Protein AF-A0A194PYC8-F1 (afdb_monomer_lite)

Organism: Papilio xuthus (NCBI:txid66420)

Foldseek 3Di:
DDADPVRWAFAAPLRHTCQCAPDPAQDHVLRHHSVVRHDPDCPSVVVSVVVCCVVPNPVVPVVCVVPPPPDCVVVVVVVVPVVVVDPPPPVVVVVVVVVVVVVVVVPCPVVVVVVVVVCVVCVVVVVVVVVVVVVVVVVVVVVVVVVVVVVVVVCVVPLPPDDPVVNVVVVVVVVCLVVVHFDDDPPPDTAHPVRVVVVVVVVVVVVVVVVVVVVD

Radius of gyration: 31.01 Å; chains: 1; bounding box: 55×69×78 Å

InterPro domains:
  IPR001916 Glycoside hydrolase, family 22 [PF00062] (4-72)
  IPR001916 Glycoside hydrolase, family 22 [PS51348] (1-84)
  IPR001916 Glycoside hydrolase, family 22 [PTHR11407] (6-81)
  IPR001916 Glycoside hydrolase, family 22 [SM00263] (1-82)
  IPR019799 Glycoside hydrolase family 22 domain [PS00128] (30-48)
  IPR023346 Lysozyme-like domain superfamily [SSF53955] (4-73)

Structure (mmCIF, N/CA/C/O backbone):
data_AF-A0A194PYC8-F1
#
_entry.id   AF-A0A194PYC8-F1
#
loop_
_atom_site.group_PDB
_atom_site.id
_atom_site.type_symbol
_atom_site.label_atom_id
_atom_site.label_alt_id
_atom_site.label_comp_id
_atom_site.label_asym_id
_atom_site.label_entity_id
_atom_site.label_seq_id
_atom_site.pdbx_PDB_ins_code
_atom_site.Cartn_x
_atom_site.Cartn_y
_atom_site.Cartn_z
_atom_site.occupancy
_atom_site.B_iso_or_equiv
_atom_site.auth_seq_id
_atom_site.auth_comp_id
_atom_site.auth_asym_id
_atom_site.auth_atom_id
_atom_site.pdbx_PDB_model_num
ATOM 1 N N . MET A 1 1 ? -1.610 0.098 16.678 1.00 81.38 1 MET A N 1
ATOM 2 C CA . MET A 1 1 ? -2.894 0.533 17.274 1.00 81.38 1 MET A CA 1
ATOM 3 C C . MET A 1 1 ? -2.617 1.468 18.440 1.00 81.38 1 MET A C 1
ATOM 5 O O . MET A 1 1 ? -1.721 1.185 19.224 1.00 81.38 1 MET A O 1
ATOM 9 N N . VAL A 1 2 ? -3.378 2.556 18.551 1.00 88.81 2 VAL A N 1
ATOM 10 C CA . VAL A 1 2 ? -3.315 3.509 19.668 1.00 88.81 2 VAL A CA 1
ATOM 11 C C . VAL A 1 2 ? -4.661 3.516 20.387 1.00 88.81 2 VAL A C 1
ATOM 13 O O . VAL A 1 2 ? -5.706 3.559 19.736 1.00 88.81 2 VAL A O 1
ATOM 16 N N . VAL A 1 3 ? -4.640 3.473 21.720 1.00 89.31 3 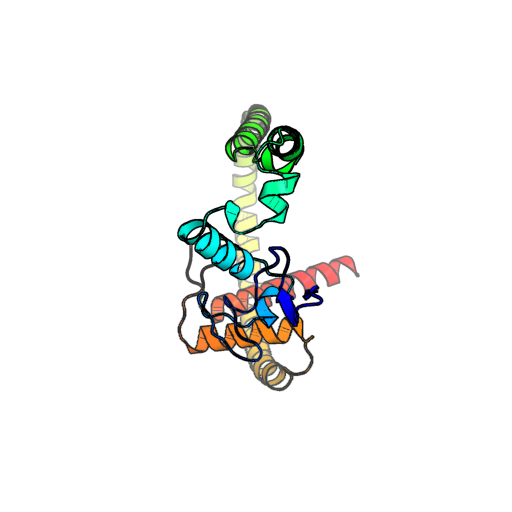VAL A N 1
ATOM 17 C CA . VAL A 1 3 ? -5.840 3.546 22.568 1.00 89.31 3 VAL A CA 1
ATOM 18 C C . VAL A 1 3 ? -5.791 4.827 23.382 1.00 89.31 3 VAL A C 1
ATOM 20 O O . VAL A 1 3 ? -4.807 5.090 24.069 1.00 89.31 3 VAL A O 1
ATOM 23 N N . THR A 1 4 ? -6.839 5.643 23.304 1.00 86.88 4 THR A N 1
ATOM 24 C CA . THR A 1 4 ? -6.947 6.854 24.126 1.00 86.88 4 THR A CA 1
ATOM 25 C C . THR A 1 4 ? -7.420 6.518 25.542 1.00 86.88 4 THR A C 1
ATOM 27 O O . THR A 1 4 ? -8.083 5.499 25.734 1.00 86.88 4 THR A O 1
ATOM 30 N N . PRO A 1 5 ? -7.200 7.403 26.534 1.00 87.50 5 PRO A N 1
ATOM 31 C CA . PRO A 1 5 ? -7.755 7.235 27.883 1.00 87.50 5 PRO A CA 1
ATOM 32 C C . PRO A 1 5 ? -9.2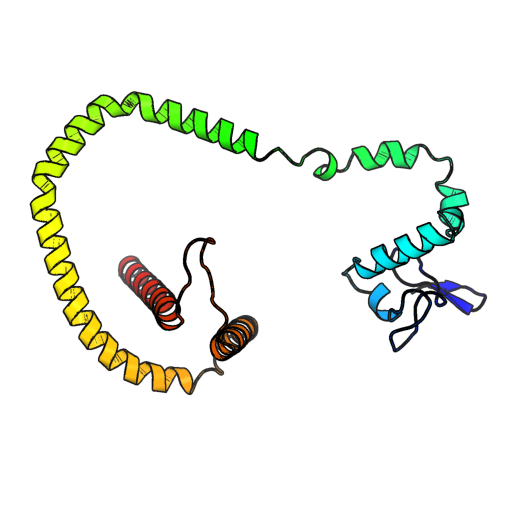84 7.080 27.909 1.00 87.50 5 PRO A C 1
ATOM 34 O O . PRO A 1 5 ? -9.836 6.446 28.797 1.00 87.50 5 PRO A O 1
ATOM 37 N N . SER A 1 6 ? -9.973 7.620 26.898 1.00 86.12 6 SER A N 1
ATOM 38 C CA . SER A 1 6 ? -11.416 7.458 26.678 1.00 86.12 6 SER A CA 1
ATOM 39 C C . SER A 1 6 ? -11.824 6.113 26.055 1.00 86.12 6 SER A C 1
ATOM 41 O O . SER A 1 6 ? -12.986 5.936 25.702 1.00 86.12 6 SER A O 1
ATOM 43 N N . GLY A 1 7 ? -10.884 5.185 25.861 1.00 87.56 7 GLY A N 1
ATOM 44 C CA . GLY A 1 7 ? -11.124 3.858 25.291 1.00 87.56 7 GLY A CA 1
ATOM 45 C C . GLY A 1 7 ? -11.302 3.828 23.770 1.00 87.56 7 GLY A C 1
ATOM 46 O O . GLY A 1 7 ? -11.640 2.781 23.219 1.00 87.56 7 GLY A O 1
ATOM 47 N N . ARG A 1 8 ? -11.081 4.942 23.056 1.00 88.19 8 ARG A N 1
ATOM 48 C CA . ARG A 1 8 ? -11.173 4.962 21.586 1.00 88.19 8 ARG A CA 1
ATOM 49 C C . ARG A 1 8 ? -9.919 4.348 20.980 1.00 88.19 8 ARG A C 1
ATOM 51 O O . ARG A 1 8 ? -8.807 4.666 21.400 1.00 88.19 8 ARG A O 1
ATOM 58 N N . LYS A 1 9 ? -10.111 3.504 19.968 1.00 93.81 9 LYS A N 1
ATOM 59 C CA . LYS A 1 9 ? -9.037 2.805 19.257 1.00 93.81 9 LYS A CA 1
ATOM 60 C C . LYS A 1 9 ? -8.812 3.427 17.881 1.00 93.81 9 LYS A C 1
ATOM 62 O O . LYS A 1 9 ? -9.781 3.661 17.154 1.00 93.81 9 LYS A O 1
ATOM 67 N N . TYR A 1 10 ? -7.547 3.644 17.537 1.00 94.50 10 TYR A N 1
ATOM 68 C CA . TYR A 1 10 ? -7.091 4.140 16.239 1.00 94.50 10 TYR A CA 1
ATOM 69 C C . TYR A 1 10 ? -6.058 3.180 15.634 1.00 94.50 10 TYR A C 1
ATOM 71 O O . TYR A 1 10 ? -5.201 2.637 16.344 1.00 94.50 10 TYR A O 1
ATOM 79 N N . TYR A 1 11 ? -6.138 2.978 14.322 1.00 95.75 11 TYR A N 1
ATOM 80 C CA . TYR A 1 11 ? -5.382 1.973 13.575 1.00 95.75 11 TYR A CA 1
ATOM 81 C C . TYR A 1 11 ? -4.555 2.616 12.463 1.00 95.75 11 TYR A C 1
ATOM 83 O O . TYR A 1 11 ? -4.935 3.649 11.910 1.00 95.75 11 TYR A O 1
ATOM 91 N N . GLY A 1 12 ? -3.421 1.988 12.167 1.00 94.31 12 GLY A N 1
ATOM 92 C CA . GLY A 1 12 ? -2.586 2.318 11.019 1.00 94.31 12 GLY A CA 1
ATOM 93 C C . GLY A 1 12 ? -1.926 3.685 11.012 1.00 94.31 12 GLY A C 1
ATOM 94 O O . GLY A 1 12 ? -1.994 4.477 11.962 1.00 94.31 12 GLY A O 1
ATOM 95 N N . LEU A 1 13 ? -1.269 3.945 9.886 1.00 93.81 13 LEU A N 1
ATOM 96 C CA . LEU A 1 13 ? -0.517 5.166 9.619 1.00 93.81 13 LEU A CA 1
ATOM 97 C C . LEU A 1 13 ? -1.413 6.409 9.686 1.00 93.81 13 LEU A C 1
ATOM 99 O O . LEU A 1 13 ? -1.049 7.409 10.303 1.00 93.81 13 LEU A O 1
ATOM 103 N N . TYR A 1 14 ? -2.617 6.327 9.117 1.00 94.31 14 TYR A N 1
ATOM 104 C CA . TYR A 1 14 ? -3.569 7.440 9.084 1.00 94.31 14 TYR A CA 1
ATOM 105 C C . TYR A 1 14 ? -4.385 7.599 10.372 1.00 94.31 14 TYR A C 1
ATOM 107 O O . TYR A 1 14 ? -5.273 8.448 10.415 1.00 94.31 14 TYR A O 1
ATOM 115 N N . GLN A 1 15 ? -4.110 6.813 11.422 1.00 94.62 15 GLN A N 1
ATOM 116 C CA . GLN A 1 15 ? -4.839 6.868 12.696 1.00 94.62 15 GLN A CA 1
ATOM 117 C C . GLN A 1 15 ? -6.363 6.780 12.486 1.00 94.62 15 GLN A C 1
ATOM 119 O O . GLN A 1 15 ? -7.126 7.632 12.941 1.00 94.62 15 GLN A O 1
ATOM 124 N N . ILE A 1 16 ? -6.814 5.758 11.760 1.00 95.31 16 ILE A N 1
ATOM 125 C CA . ILE A 1 16 ? -8.224 5.545 11.413 1.00 95.31 16 ILE A CA 1
ATOM 126 C C . ILE A 1 16 ? -8.964 4.979 12.636 1.00 95.31 16 ILE A C 1
ATOM 128 O O . ILE A 1 16 ? -8.525 3.974 13.191 1.00 95.31 16 ILE A O 1
ATOM 132 N N . PRO A 1 17 ? -10.074 5.581 13.102 1.00 93.69 17 PRO A N 1
ATOM 133 C CA . PRO A 1 17 ? -10.802 5.076 14.263 1.00 93.69 17 PRO A CA 1
ATOM 134 C C . PRO A 1 17 ? -11.653 3.839 13.959 1.00 93.69 17 PRO A C 1
ATOM 136 O O . PRO A 1 17 ? -12.133 3.655 12.840 1.00 93.69 17 PRO A O 1
ATOM 139 N N . SER A 1 18 ? -11.960 3.064 15.004 1.00 94.19 18 SER A N 1
ATOM 140 C CA . SER A 1 18 ? -12.761 1.825 14.948 1.00 94.19 18 SER A CA 1
ATOM 141 C C . SER A 1 18 ? -14.174 1.943 14.356 1.00 94.19 18 SER A C 1
ATOM 143 O O . SER A 1 18 ? -14.845 0.929 14.221 1.00 94.19 18 SER A O 1
ATOM 145 N N . ARG A 1 19 ? -14.665 3.142 14.011 1.00 94.19 19 ARG A N 1
ATOM 146 C CA . ARG A 1 19 ? -15.939 3.296 13.281 1.00 94.19 19 ARG A CA 1
ATOM 147 C C . ARG A 1 19 ? -15.827 2.924 11.796 1.00 94.19 19 ARG A C 1
ATOM 149 O O . ARG A 1 19 ? -16.812 2.522 11.183 1.00 94.19 19 ARG A O 1
ATOM 156 N N . TRP A 1 20 ? -14.634 3.066 11.218 1.00 95.88 20 TRP A N 1
ATOM 157 C CA . TRP A 1 20 ? -14.395 2.858 9.786 1.00 95.88 20 TRP A CA 1
ATOM 158 C C . TRP A 1 20 ? -13.983 1.428 9.446 1.00 95.88 20 TRP A C 1
ATOM 160 O O . TRP A 1 20 ? -14.146 1.006 8.306 1.00 95.88 20 TRP A O 1
ATOM 170 N N . CYS A 1 21 ? -13.521 0.675 10.439 1.00 96.62 21 CYS A N 1
ATOM 171 C CA . CYS A 1 21 ? -13.131 -0.725 10.325 1.00 96.62 21 CYS A CA 1
ATOM 172 C C . CYS A 1 21 ? -13.871 -1.574 11.368 1.00 96.62 21 CYS A C 1
ATOM 174 O O . CYS A 1 21 ? -14.601 -1.050 12.211 1.00 96.62 21 CYS A O 1
ATOM 176 N N . ARG A 1 22 ? -13.691 -2.895 11.340 1.00 97.19 22 ARG A N 1
ATOM 177 C CA . ARG A 1 22 ? -14.198 -3.792 12.388 1.00 97.19 22 ARG A CA 1
ATOM 178 C C . ARG A 1 22 ? -13.124 -4.794 12.821 1.00 97.19 22 ARG A C 1
ATOM 180 O O . ARG A 1 22 ? -12.400 -5.313 11.985 1.00 97.19 22 ARG A O 1
ATOM 187 N N . GLU A 1 23 ? -13.001 -5.045 14.124 1.00 95.56 23 GLU A N 1
ATOM 188 C CA . GLU A 1 23 ? -12.033 -6.019 14.662 1.00 95.56 23 GLU A CA 1
ATOM 189 C C . GLU A 1 23 ? -12.491 -7.458 14.364 1.00 95.56 23 GLU A C 1
ATOM 191 O O . GLU A 1 23 ? -13.685 -7.776 14.440 1.00 95.56 23 GLU A O 1
ATOM 196 N N . GLY A 1 24 ? -11.548 -8.326 13.995 1.00 95.00 24 GLY A N 1
ATOM 197 C CA . GLY A 1 24 ? -11.749 -9.758 13.746 1.00 95.00 24 GLY A CA 1
ATOM 198 C C . GLY A 1 24 ? -12.533 -10.121 12.477 1.00 95.00 24 GLY A C 1
ATOM 199 O O . GLY A 1 24 ? -12.602 -11.296 12.118 1.00 95.00 24 GLY A O 1
ATOM 200 N N . LYS A 1 25 ? -13.140 -9.152 11.783 1.00 95.50 25 LYS A N 1
ATOM 201 C CA . LYS A 1 25 ? -13.846 -9.357 10.508 1.00 95.50 25 LYS A CA 1
ATOM 202 C C . LYS A 1 25 ? -13.989 -8.053 9.735 1.00 95.50 25 LYS A C 1
ATOM 204 O O . LYS A 1 25 ? -13.978 -6.980 10.321 1.00 95.50 25 LYS A O 1
ATOM 209 N N . LYS A 1 26 ? -14.249 -8.142 8.430 1.00 96.31 26 LYS A N 1
ATOM 210 C CA . LYS A 1 26 ? -14.568 -6.963 7.614 1.00 96.31 26 LYS A CA 1
ATOM 211 C C . LYS A 1 26 ? -15.842 -6.262 8.103 1.00 96.31 26 LYS A C 1
ATOM 213 O O . LYS A 1 26 ? -16.828 -6.908 8.478 1.00 96.31 26 LYS A O 1
ATOM 218 N N . GLY A 1 27 ? -15.815 -4.935 8.127 1.00 95.31 27 GLY A N 1
ATOM 219 C CA . GLY A 1 27 ? -16.956 -4.115 8.516 1.00 95.31 27 GLY A CA 1
ATOM 220 C C . GLY A 1 27 ? -16.578 -2.654 8.730 1.00 95.31 27 GLY A C 1
ATOM 221 O O . GLY A 1 27 ? -15.525 -2.208 8.287 1.00 95.31 27 GLY A O 1
ATOM 222 N N . GLY A 1 28 ? -17.457 -1.910 9.402 1.00 95.06 28 GLY A N 1
ATOM 223 C CA . GLY A 1 28 ? -17.333 -0.454 9.488 1.00 95.06 28 GLY A CA 1
ATOM 224 C C . GLY A 1 28 ? -17.690 0.222 8.163 1.00 95.06 28 GLY A C 1
ATOM 225 O O . GLY A 1 28 ? -18.113 -0.435 7.211 1.00 95.06 28 GLY A O 1
ATOM 226 N N . GLU A 1 29 ? -17.542 1.541 8.108 1.00 96.00 29 GLU A N 1
ATOM 227 C CA . GLU A 1 29 ? -17.894 2.322 6.915 1.00 96.00 29 GLU A CA 1
ATOM 228 C C . GLU A 1 29 ? -17.011 2.029 5.690 1.00 96.00 29 GLU A C 1
ATOM 230 O O . GLU A 1 29 ? -17.507 2.133 4.572 1.00 96.00 29 GLU A O 1
ATOM 235 N N . CYS A 1 30 ? -15.748 1.628 5.882 1.00 96.25 30 CYS A N 1
ATOM 236 C CA . CYS A 1 30 ? -14.851 1.231 4.788 1.00 96.25 30 CYS A CA 1
ATOM 237 C C . CYS A 1 30 ? -14.959 -0.267 4.441 1.00 96.25 30 CYS A C 1
ATOM 239 O O . CYS A 1 30 ? -14.305 -0.731 3.514 1.00 96.25 30 CYS A O 1
ATOM 241 N N . ASN A 1 31 ? -15.770 -1.046 5.171 1.00 96.62 31 ASN A N 1
ATOM 242 C CA . ASN A 1 31 ? -15.919 -2.494 4.984 1.00 96.62 31 ASN A CA 1
ATOM 243 C C . ASN A 1 31 ? -14.584 -3.281 5.014 1.00 96.62 31 ASN A C 1
ATOM 245 O O . ASN A 1 31 ? -14.372 -4.227 4.249 1.00 96.62 31 ASN A O 1
ATOM 249 N N . ILE A 1 32 ? -13.690 -2.914 5.934 1.00 96.62 32 ILE A N 1
ATOM 250 C CA . ILE A 1 32 ? -12.367 -3.531 6.124 1.00 96.62 32 ILE A CA 1
ATOM 251 C C . ILE A 1 32 ? -12.198 -4.063 7.549 1.00 96.62 32 ILE A C 1
ATOM 253 O O . ILE A 1 32 ? -12.916 -3.669 8.472 1.00 96.62 32 ILE A O 1
ATOM 257 N N . SER A 1 33 ? -11.275 -5.005 7.730 1.00 97.25 33 SER A N 1
ATOM 258 C CA . SER A 1 33 ? -10.856 -5.462 9.058 1.00 97.25 33 SER A CA 1
ATOM 259 C C . SER A 1 33 ? -9.866 -4.464 9.654 1.00 97.25 33 SER A C 1
ATOM 261 O O . SER A 1 33 ? -8.984 -3.990 8.943 1.00 97.25 33 SER A O 1
ATOM 263 N N . CYS A 1 34 ? -9.980 -4.143 10.943 1.00 97.00 34 CYS A N 1
ATOM 264 C CA . CYS A 1 34 ? -9.057 -3.198 11.588 1.00 97.00 34 CYS A CA 1
ATOM 265 C C . CYS A 1 34 ? -7.604 -3.699 11.595 1.00 97.00 34 CYS A C 1
ATOM 267 O O . CYS A 1 34 ? -6.682 -2.901 11.715 1.00 97.00 34 CYS A O 1
ATOM 269 N N . GLU A 1 35 ? -7.402 -5.008 11.454 1.00 96.12 35 GLU A N 1
ATOM 270 C CA . GLU A 1 35 ? -6.096 -5.652 11.350 1.00 96.12 35 GLU A CA 1
ATOM 271 C C . GLU A 1 35 ? -5.415 -5.417 9.995 1.00 96.12 35 GLU A C 1
ATOM 273 O O . GLU A 1 35 ? -4.193 -5.458 9.945 1.00 96.12 35 GLU A O 1
ATOM 278 N N . ALA A 1 36 ? -6.178 -5.152 8.925 1.00 95.75 36 ALA A N 1
ATOM 279 C CA . ALA A 1 36 ? -5.606 -4.852 7.605 1.00 95.75 36 ALA A CA 1
ATOM 280 C C . ALA A 1 36 ? -4.896 -3.490 7.617 1.00 95.75 36 ALA A C 1
ATOM 282 O O . ALA A 1 36 ? -3.773 -3.371 7.162 1.00 95.75 36 ALA A O 1
ATOM 283 N N . LEU A 1 37 ? -5.457 -2.528 8.357 1.00 96.75 37 LEU A N 1
ATOM 284 C CA . LEU A 1 37 ? -4.847 -1.218 8.616 1.00 96.75 37 LEU A CA 1
ATOM 285 C C . LEU A 1 37 ? -3.560 -1.265 9.463 1.00 96.75 37 LEU A C 1
ATOM 287 O O . LEU A 1 37 ? -3.081 -0.233 9.924 1.00 96.75 37 LEU A O 1
ATOM 291 N N . LEU A 1 38 ? -3.070 -2.441 9.847 1.00 96.00 38 LEU A N 1
ATOM 292 C CA . LEU A 1 38 ? -1.877 -2.594 10.682 1.00 96.00 38 LEU A CA 1
ATOM 293 C C . LEU A 1 38 ? -0.745 -3.327 9.958 1.00 96.00 38 LEU A C 1
ATOM 295 O O . LEU A 1 38 ? 0.271 -3.601 10.598 1.00 96.00 38 LEU A O 1
ATOM 299 N N . ASP A 1 39 ? -0.920 -3.659 8.679 1.00 93.25 39 ASP A N 1
ATOM 300 C CA . ASP A 1 39 ? 0.106 -4.312 7.875 1.00 93.25 39 ASP A CA 1
ATOM 301 C C . ASP A 1 39 ? 0.986 -3.302 7.105 1.00 93.25 39 ASP A C 1
ATOM 303 O O . ASP A 1 39 ? 0.904 -2.086 7.302 1.00 93.25 39 ASP A O 1
ATOM 307 N N . ASP A 1 40 ? 1.917 -3.822 6.301 1.00 94.12 40 ASP A N 1
ATOM 308 C CA . ASP A 1 40 ? 2.855 -3.007 5.519 1.00 94.12 40 ASP A CA 1
ATOM 309 C C . ASP A 1 40 ? 2.239 -2.480 4.201 1.00 94.12 40 ASP A C 1
ATOM 311 O O . ASP A 1 40 ? 2.822 -1.616 3.537 1.00 94.12 40 ASP A O 1
ATOM 315 N N . ASP A 1 41 ? 1.091 -3.015 3.775 1.00 92.69 41 ASP A N 1
ATOM 316 C CA . ASP A 1 41 ? 0.416 -2.680 2.524 1.00 92.69 41 ASP A CA 1
ATOM 317 C C . ASP A 1 41 ? -0.605 -1.556 2.717 1.00 92.69 41 ASP A C 1
ATOM 319 O O . ASP A 1 41 ? -1.800 -1.770 2.822 1.00 92.69 41 ASP A O 1
ATOM 323 N N . ILE A 1 42 ? -0.146 -0.313 2.612 1.00 95.25 42 ILE A N 1
ATOM 324 C CA . ILE A 1 42 ? -0.982 0.876 2.849 1.00 95.25 42 ILE A CA 1
ATOM 325 C C . ILE A 1 42 ? -2.078 1.155 1.793 1.00 95.25 42 ILE A C 1
ATOM 327 O O . ILE A 1 42 ? -2.626 2.264 1.750 1.00 95.25 42 ILE A O 1
ATOM 331 N N . ARG A 1 43 ? -2.359 0.244 0.853 1.00 95.62 43 ARG A N 1
ATOM 332 C CA . ARG A 1 43 ? -3.304 0.502 -0.253 1.00 95.62 43 ARG A CA 1
ATOM 333 C C . ARG A 1 43 ? -4.738 0.643 0.242 1.00 95.62 43 ARG A C 1
ATOM 335 O O . ARG A 1 43 ? -5.433 1.568 -0.186 1.00 95.62 43 ARG A O 1
ATOM 342 N N . ASP A 1 44 ? -5.184 -0.247 1.116 1.00 94.62 44 ASP A N 1
ATOM 343 C CA . ASP A 1 44 ? -6.511 -0.186 1.727 1.00 94.62 44 ASP A CA 1
ATOM 344 C C . ASP A 1 44 ? -6.592 0.899 2.806 1.00 94.62 44 ASP A C 1
ATOM 346 O O . ASP A 1 44 ? -7.608 1.596 2.867 1.00 94.62 44 ASP A O 1
ATOM 350 N N . ASP A 1 45 ? -5.508 1.150 3.550 1.00 97.00 45 ASP A N 1
ATOM 351 C CA . ASP A 1 45 ? -5.381 2.325 4.421 1.00 97.00 45 ASP A CA 1
ATOM 352 C C . ASP A 1 45 ? -5.643 3.622 3.655 1.00 97.00 45 ASP A C 1
ATOM 354 O O . ASP A 1 45 ? -6.453 4.453 4.074 1.00 97.00 45 ASP A O 1
ATOM 358 N N . THR A 1 46 ? -4.969 3.787 2.512 1.00 96.62 46 THR A N 1
ATOM 359 C CA . THR A 1 46 ? -5.068 4.991 1.679 1.00 96.62 46 THR A CA 1
ATOM 360 C C . THR A 1 46 ? -6.471 5.128 1.099 1.00 96.62 46 THR A C 1
ATOM 362 O O . THR A 1 46 ? -7.020 6.230 1.089 1.00 96.62 46 THR A O 1
ATOM 365 N N . ALA A 1 47 ? -7.074 4.026 0.644 1.00 96.81 47 ALA A N 1
ATOM 366 C CA . ALA A 1 47 ? -8.439 4.036 0.128 1.00 96.81 47 ALA A CA 1
ATOM 367 C C . ALA A 1 47 ? -9.441 4.475 1.207 1.00 96.81 47 ALA A C 1
ATOM 369 O O . ALA A 1 47 ? -10.227 5.394 0.982 1.00 96.81 47 ALA A O 1
ATOM 370 N N . CYS A 1 48 ? -9.352 3.900 2.410 1.00 96.56 48 CYS A N 1
ATOM 371 C CA . CYS A 1 48 ? -10.233 4.276 3.509 1.00 96.56 48 CYS A CA 1
ATOM 372 C C . CYS A 1 48 ? -9.993 5.726 3.964 1.00 96.56 48 CYS A C 1
ATOM 374 O O . CYS A 1 48 ? -10.945 6.470 4.186 1.00 96.56 48 CYS A O 1
ATOM 376 N N . ALA A 1 49 ? -8.740 6.183 4.041 1.00 96.38 49 ALA A N 1
ATOM 377 C CA . ALA A 1 49 ? -8.430 7.577 4.358 1.00 96.38 49 ALA A CA 1
ATOM 378 C C . ALA A 1 49 ? -8.992 8.559 3.312 1.00 96.38 49 ALA A C 1
ATOM 380 O O . ALA A 1 49 ? -9.486 9.626 3.682 1.00 96.38 49 ALA A O 1
ATOM 381 N N . MET A 1 50 ? -8.978 8.198 2.025 1.00 96.44 50 MET A N 1
ATOM 382 C CA . MET A 1 50 ? -9.614 8.998 0.975 1.00 96.44 50 MET A CA 1
ATOM 383 C C . MET A 1 50 ? -11.132 9.063 1.140 1.00 96.44 50 MET A C 1
ATOM 385 O O . MET A 1 50 ? -11.697 10.149 1.036 1.00 96.44 50 MET A O 1
ATOM 389 N N . ASP A 1 51 ? -11.793 7.958 1.484 1.00 95.69 51 ASP A N 1
ATOM 390 C CA . ASP A 1 51 ? -13.237 7.959 1.754 1.00 95.69 51 ASP A CA 1
ATOM 391 C C . ASP A 1 51 ? -13.598 8.873 2.934 1.00 95.69 51 ASP A C 1
ATOM 393 O O . ASP A 1 51 ? -14.558 9.647 2.868 1.00 95.69 51 ASP A O 1
ATOM 397 N N . ILE A 1 52 ? -12.796 8.836 4.003 1.00 96.00 52 ILE A N 1
ATOM 398 C CA . ILE A 1 52 ? -12.933 9.739 5.153 1.00 96.00 52 ILE A CA 1
ATOM 399 C C . ILE A 1 52 ? -12.757 11.188 4.708 1.00 96.00 52 ILE A C 1
ATOM 401 O O . ILE A 1 52 ? -13.555 12.048 5.076 1.00 96.00 52 ILE A O 1
ATOM 405 N N . PHE A 1 53 ? -11.731 11.470 3.906 1.00 95.00 53 PHE A N 1
ATOM 406 C CA . PHE A 1 53 ? -11.482 12.807 3.386 1.00 95.00 53 PHE A CA 1
ATOM 407 C C . PHE A 1 53 ? -12.642 13.306 2.515 1.00 95.00 53 PHE A C 1
ATOM 409 O O . PHE A 1 53 ? -13.077 14.444 2.681 1.00 95.00 53 PHE A O 1
ATOM 416 N N . HIS A 1 54 ? -13.197 12.468 1.643 1.00 95.69 54 HIS A N 1
ATOM 417 C CA . HIS A 1 54 ? -14.341 12.838 0.812 1.00 95.69 54 HIS A CA 1
ATOM 418 C C . HIS A 1 54 ? -15.608 13.112 1.633 1.00 95.69 54 HIS A C 1
ATOM 420 O O . HIS A 1 54 ? -16.380 13.999 1.271 1.00 95.69 54 HIS A O 1
ATOM 426 N N . LYS A 1 55 ? -15.815 12.393 2.744 1.00 94.56 55 LYS A N 1
ATOM 427 C CA . LYS A 1 55 ? -16.992 12.555 3.615 1.00 94.56 55 LYS A CA 1
ATOM 428 C C . LYS A 1 55 ? -16.857 13.697 4.626 1.00 94.56 55 LYS A C 1
ATOM 430 O O . LYS A 1 55 ? -17.794 14.462 4.826 1.00 94.56 55 LYS A O 1
ATOM 435 N N . GLU A 1 56 ? -15.709 13.804 5.284 1.00 94.06 56 GLU A N 1
ATOM 436 C CA . GLU A 1 56 ? -15.504 14.653 6.468 1.00 94.06 56 GLU A CA 1
ATOM 437 C C . GLU A 1 56 ? -14.499 15.788 6.217 1.00 94.06 56 GLU A C 1
ATOM 439 O O . GLU A 1 56 ? -14.470 16.778 6.954 1.00 94.06 56 GLU A O 1
ATOM 444 N N . GLY A 1 57 ? -13.668 15.667 5.179 1.00 92.44 57 GLY A N 1
ATOM 445 C CA . GLY A 1 57 ? -12.549 16.562 4.895 1.00 92.44 57 GLY A CA 1
ATOM 446 C C . GLY A 1 57 ? -11.365 16.394 5.854 1.00 92.44 57 GLY A C 1
ATOM 447 O O . GLY A 1 57 ? -11.397 15.636 6.823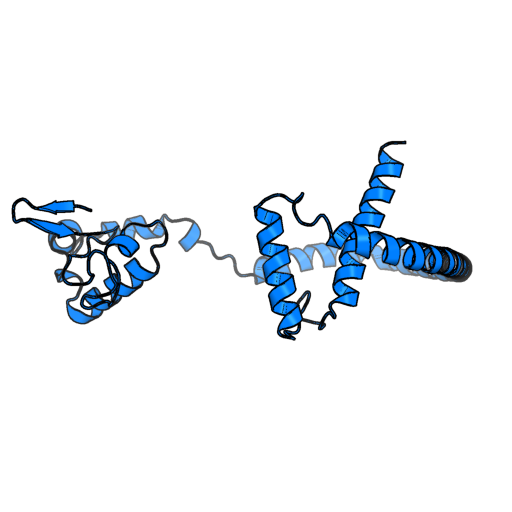 1.00 92.44 57 GLY A O 1
ATOM 448 N N . PHE A 1 58 ? -10.302 17.174 5.628 1.00 87.50 58 PHE A N 1
ATOM 449 C CA . PHE A 1 58 ? -9.090 17.131 6.462 1.00 87.50 58 PHE A CA 1
ATOM 450 C C . PHE A 1 58 ? -9.318 17.525 7.932 1.00 87.50 58 PHE A C 1
ATOM 452 O O . PHE A 1 58 ? -8.554 17.116 8.805 1.00 87.50 58 PHE A O 1
ATOM 459 N N . LYS A 1 59 ? -10.395 18.268 8.233 1.00 88.88 59 LYS A N 1
ATOM 460 C CA . LYS A 1 59 ? -10.780 18.633 9.610 1.00 88.88 59 LYS A CA 1
ATOM 461 C C . LYS A 1 59 ? -11.031 17.416 10.506 1.00 88.88 59 LYS A C 1
ATOM 463 O O . LYS A 1 59 ? -11.001 17.556 11.726 1.00 88.88 59 LYS A O 1
ATOM 468 N N . TYR A 1 60 ? -11.275 16.245 9.913 1.00 91.75 60 TYR A N 1
ATOM 469 C CA . TYR A 1 60 ? -11.483 15.007 10.649 1.00 91.75 60 TYR A CA 1
ATOM 470 C C . TYR A 1 60 ? -10.274 14.624 11.511 1.00 91.75 60 TYR A C 1
ATOM 472 O O . TYR A 1 60 ? -10.423 14.177 12.650 1.00 91.75 60 TYR A O 1
ATOM 480 N N . TRP A 1 61 ? -9.067 14.872 11.001 1.00 91.69 61 TRP A N 1
ATOM 481 C CA . TRP A 1 61 ? -7.835 14.695 11.753 1.00 91.69 61 TRP A CA 1
ATOM 482 C C . TRP A 1 61 ? -7.537 15.971 12.539 1.00 91.69 61 TRP A C 1
ATOM 484 O O . TRP A 1 61 ? -6.951 16.931 12.036 1.00 91.69 61 TRP A O 1
ATOM 494 N N . THR A 1 62 ? -7.921 15.988 13.815 1.00 88.38 62 THR A N 1
ATOM 495 C CA . THR A 1 62 ? -7.699 17.143 14.704 1.00 88.38 62 THR A CA 1
ATOM 496 C C . THR A 1 62 ? -6.225 17.545 14.767 1.00 88.38 62 THR A C 1
ATOM 498 O O . THR A 1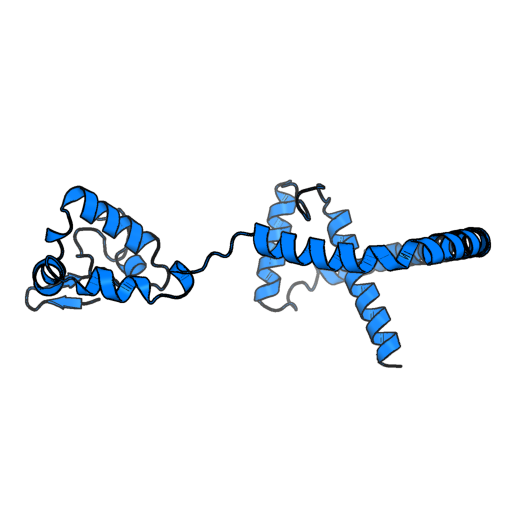 62 ? -5.911 18.732 14.729 1.00 88.38 62 THR A O 1
ATOM 501 N N . GLN A 1 63 ? -5.314 16.567 14.754 1.00 86.19 63 GLN A N 1
ATOM 502 C CA . GLN A 1 63 ? -3.870 16.815 14.730 1.00 86.19 63 GLN A CA 1
ATOM 503 C C . GLN A 1 63 ? -3.406 17.523 13.455 1.00 86.19 63 GLN A C 1
ATOM 505 O O . GLN A 1 63 ? -2.551 18.402 13.529 1.00 86.19 63 GLN A O 1
ATOM 510 N N . TRP A 1 64 ? -4.006 17.210 12.302 1.00 87.50 64 TRP A N 1
ATOM 511 C CA . TRP A 1 64 ? -3.746 17.942 11.062 1.00 87.50 64 TRP A CA 1
ATOM 512 C C . TRP A 1 64 ? -4.219 19.395 11.177 1.00 87.50 64 TRP A C 1
ATOM 514 O O . TRP A 1 64 ? -3.522 20.318 10.764 1.00 87.50 64 TRP A O 1
ATOM 524 N N . THR A 1 65 ? -5.368 19.632 11.813 1.00 85.94 65 THR A N 1
ATOM 525 C CA . THR A 1 65 ? -5.869 21.001 12.013 1.00 85.94 65 THR A CA 1
ATOM 526 C C . THR A 1 65 ? -4.928 21.828 12.893 1.00 85.94 65 THR A C 1
ATOM 528 O O . THR A 1 65 ? -4.713 23.002 12.609 1.00 85.94 65 THR A O 1
ATOM 531 N N . ILE A 1 66 ? -4.348 21.213 13.928 1.00 84.75 66 ILE A N 1
ATOM 532 C CA . ILE A 1 66 ? -3.446 21.877 14.880 1.00 84.75 66 ILE A CA 1
ATOM 533 C C . ILE A 1 66 ? -2.058 22.117 14.275 1.00 84.75 66 ILE A C 1
ATOM 535 O O . ILE A 1 66 ? -1.461 23.160 14.524 1.00 84.75 66 ILE A O 1
ATOM 539 N N . ARG A 1 67 ? -1.529 21.154 13.510 1.00 83.06 67 ARG A N 1
ATOM 540 C CA . ARG A 1 67 ? -0.122 21.161 13.081 1.00 83.06 67 ARG A CA 1
ATOM 541 C C . ARG A 1 67 ? 0.101 21.494 11.610 1.00 83.06 67 ARG A C 1
ATOM 543 O O . ARG A 1 67 ? 1.215 21.847 11.261 1.00 83.06 67 ARG A O 1
ATOM 550 N N . CYS A 1 68 ? -0.909 21.353 10.752 1.00 81.94 68 CYS A N 1
ATOM 551 C CA . CYS A 1 68 ? -0.704 21.314 9.300 1.00 81.94 68 CYS A CA 1
ATOM 552 C C . CYS A 1 68 ? -1.561 22.308 8.502 1.00 81.94 68 CYS A C 1
ATOM 554 O O . CYS A 1 68 ? -1.118 22.765 7.455 1.00 81.94 68 CYS A O 1
ATOM 556 N N . LYS A 1 69 ? -2.774 22.660 8.955 1.00 80.69 69 LYS A N 1
ATOM 557 C CA . LYS A 1 69 ? -3.757 23.433 8.161 1.00 80.69 69 LYS A CA 1
ATOM 558 C C . LYS A 1 69 ? -3.244 24.778 7.615 1.00 80.69 69 LYS A C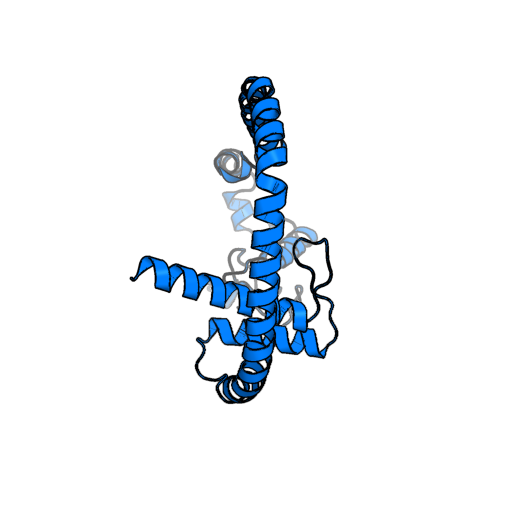 1
ATOM 560 O O . LYS A 1 69 ? -3.689 25.188 6.549 1.00 80.69 69 LYS A O 1
ATOM 565 N N . ASN A 1 70 ? -2.332 25.438 8.328 1.00 74.75 70 ASN A N 1
ATOM 566 C CA . ASN A 1 70 ? -1.749 26.731 7.947 1.00 74.75 70 ASN A CA 1
ATOM 567 C C . ASN A 1 70 ? -0.214 26.674 7.879 1.00 74.75 70 ASN A C 1
ATOM 569 O O . ASN A 1 70 ? 0.445 27.702 8.028 1.00 74.75 70 ASN A O 1
ATOM 573 N N . ASP A 1 71 ? 0.355 25.477 7.727 1.00 70.56 71 ASP A N 1
ATOM 574 C CA . ASP A 1 71 ? 1.800 25.299 7.728 1.00 70.56 71 ASP A CA 1
ATOM 575 C C . ASP A 1 71 ? 2.353 25.213 6.297 1.00 70.56 71 ASP A C 1
ATOM 577 O O . ASP A 1 71 ? 2.044 24.292 5.538 1.00 70.56 71 ASP A O 1
ATOM 581 N N . ASN A 1 72 ? 3.216 26.167 5.940 1.00 65.00 72 ASN A N 1
ATOM 582 C CA . ASN A 1 72 ? 3.937 26.184 4.662 1.00 65.00 72 ASN A CA 1
ATOM 583 C C . ASN A 1 72 ? 5.006 25.070 4.579 1.00 65.00 72 ASN A C 1
ATOM 585 O O . ASN A 1 72 ? 5.614 24.867 3.522 1.00 65.00 72 ASN A O 1
ATOM 589 N N . LEU A 1 73 ? 5.248 24.339 5.675 1.00 62.88 73 LEU A N 1
ATOM 590 C CA . LEU A 1 73 ? 6.188 23.219 5.748 1.00 62.88 73 LEU A CA 1
ATOM 591 C C . LEU A 1 73 ? 5.824 22.089 4.777 1.00 62.88 73 LEU A C 1
ATOM 593 O O . LEU A 1 73 ? 6.713 21.514 4.157 1.00 62.88 73 LEU A O 1
ATOM 597 N N . ILE A 1 74 ? 4.531 21.811 4.569 1.00 63.00 74 ILE A N 1
ATOM 598 C CA . ILE A 1 74 ? 4.085 20.757 3.640 1.00 63.00 74 ILE A CA 1
ATOM 599 C C . ILE A 1 74 ? 4.551 21.071 2.217 1.00 63.00 74 ILE A C 1
ATOM 601 O O . ILE A 1 74 ? 5.121 20.215 1.544 1.00 63.00 74 ILE A O 1
ATOM 605 N N . THR A 1 75 ? 4.373 22.314 1.771 1.00 59.38 75 THR A N 1
ATOM 606 C CA . THR A 1 75 ? 4.876 22.748 0.468 1.00 59.38 75 THR A CA 1
ATOM 607 C C . THR A 1 75 ? 6.399 22.704 0.407 1.00 59.38 75 THR A C 1
ATOM 609 O O . THR A 1 75 ? 6.926 22.232 -0.585 1.00 59.38 75 THR A O 1
ATOM 612 N N . ASN A 1 76 ? 7.130 23.102 1.449 1.00 63.09 76 ASN A N 1
ATOM 613 C CA . ASN A 1 76 ? 8.596 23.189 1.381 1.00 63.09 76 ASN A CA 1
ATOM 614 C C . ASN A 1 76 ? 9.331 21.840 1.522 1.00 63.09 76 ASN A C 1
ATOM 616 O O . ASN A 1 76 ? 10.439 21.695 1.005 1.00 63.09 76 ASN A O 1
ATOM 620 N N . GLU A 1 77 ? 8.740 20.850 2.195 1.00 64.75 77 GLU A N 1
ATOM 621 C CA . GLU A 1 77 ? 9.371 19.543 2.429 1.00 64.75 77 GLU A CA 1
ATOM 622 C C . GLU A 1 77 ? 9.050 18.511 1.336 1.00 64.75 77 GLU A C 1
ATOM 624 O O . GLU A 1 77 ? 9.919 17.713 0.984 1.00 64.75 77 GLU A O 1
ATOM 629 N N . ILE A 1 78 ? 7.858 18.553 0.721 1.00 63.62 78 ILE A N 1
ATOM 630 C CA . ILE A 1 78 ? 7.472 17.590 -0.330 1.00 63.62 78 ILE A CA 1
ATOM 631 C C . ILE A 1 78 ? 8.397 17.685 -1.556 1.00 63.62 78 ILE A C 1
ATOM 633 O O . ILE A 1 78 ? 8.760 16.660 -2.135 1.00 63.62 78 ILE A O 1
ATOM 637 N N . TYR A 1 79 ? 8.853 18.885 -1.934 1.00 61.38 79 TYR A N 1
ATOM 638 C CA . TYR A 1 79 ? 9.735 19.061 -3.100 1.00 61.38 79 TYR A CA 1
ATOM 639 C C . TYR A 1 79 ? 11.150 18.495 -2.915 1.00 61.38 79 TYR A C 1
ATOM 641 O O . TYR A 1 79 ? 11.904 18.436 -3.883 1.00 61.38 79 TYR A O 1
ATOM 649 N N . LYS A 1 80 ? 11.529 18.063 -1.706 1.00 65.94 80 LYS A N 1
ATOM 650 C CA . LYS A 1 80 ? 12.848 17.468 -1.447 1.00 65.94 80 LYS A CA 1
ATOM 651 C C . LYS A 1 80 ? 12.903 15.971 -1.758 1.00 65.94 80 LYS A C 1
ATOM 653 O O . LYS A 1 80 ? 13.997 15.414 -1.783 1.00 65.94 80 LYS A O 1
ATOM 658 N N . CYS A 1 81 ? 11.766 15.314 -2.006 1.00 63.47 81 CYS A N 1
ATOM 659 C CA . CYS A 1 81 ? 11.730 13.896 -2.361 1.00 63.47 81 CYS A CA 1
ATOM 660 C C . CYS A 1 81 ? 12.288 13.672 -3.784 1.00 63.47 81 CYS A C 1
ATOM 662 O O . CYS A 1 81 ? 11.655 14.099 -4.756 1.00 63.47 81 CYS A O 1
ATOM 664 N N . PRO A 1 82 ? 13.422 12.957 -3.948 1.00 68.81 82 PRO A N 1
ATOM 665 C CA . PRO A 1 82 ? 14.054 12.746 -5.256 1.00 68.81 82 PRO A CA 1
ATOM 666 C C . PRO A 1 82 ? 13.143 12.052 -6.278 1.00 68.81 82 PRO A C 1
ATOM 668 O O . PRO A 1 82 ? 13.216 12.341 -7.472 1.00 68.81 82 PRO A O 1
ATOM 671 N N . ASP A 1 83 ? 12.240 11.188 -5.807 1.00 67.31 83 ASP A N 1
ATOM 672 C CA . ASP A 1 83 ? 11.301 10.440 -6.650 1.00 67.31 83 ASP A CA 1
ATOM 673 C C . ASP A 1 83 ? 10.234 11.332 -7.304 1.00 67.31 83 ASP A C 1
ATOM 675 O O . ASP A 1 83 ? 9.762 11.034 -8.405 1.00 67.31 83 ASP A O 1
ATOM 679 N N . LEU A 1 84 ? 9.881 12.457 -6.668 1.00 63.22 84 LEU A N 1
ATOM 680 C CA . LEU A 1 84 ? 8.949 13.443 -7.226 1.00 63.22 84 LEU A CA 1
ATOM 681 C C . LEU A 1 84 ? 9.626 14.359 -8.253 1.00 63.22 84 LEU A C 1
ATOM 683 O O . LEU A 1 84 ? 8.963 14.866 -9.156 1.00 63.22 84 LEU A O 1
ATOM 687 N N . LEU A 1 85 ? 10.948 14.524 -8.160 1.00 63.62 85 LEU A N 1
ATOM 688 C CA . LEU A 1 85 ? 11.748 15.344 -9.072 1.00 63.62 85 LEU A CA 1
ATOM 689 C C . LEU A 1 85 ? 12.178 14.599 -10.348 1.00 63.62 85 LEU A C 1
ATOM 691 O O . LEU A 1 85 ? 12.812 15.198 -11.218 1.00 63.62 85 LEU A O 1
ATOM 695 N N . GLY A 1 86 ? 11.877 13.300 -10.490 1.00 60.03 86 GLY A N 1
ATOM 696 C CA . GLY A 1 86 ? 12.613 12.487 -11.456 1.00 60.03 86 GLY A CA 1
ATOM 697 C C . GLY A 1 86 ? 11.974 11.196 -11.951 1.00 60.03 86 GLY A C 1
ATOM 698 O O . GLY A 1 86 ? 12.654 10.173 -11.989 1.00 60.03 86 GLY A O 1
ATOM 699 N N . LYS A 1 87 ? 10.765 11.230 -12.525 1.00 54.53 87 LYS A N 1
ATOM 700 C CA . LYS A 1 87 ? 10.498 10.3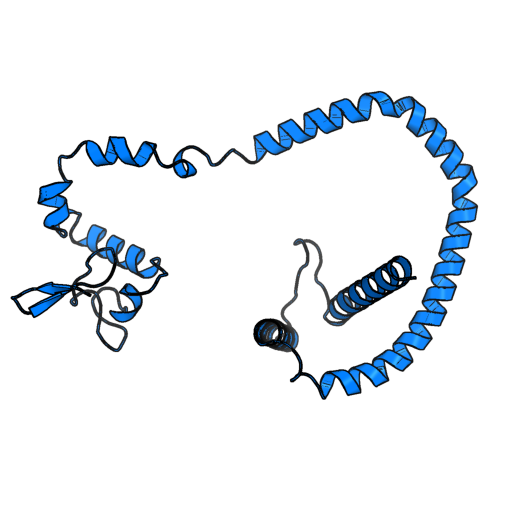11 -13.651 1.00 54.53 87 LYS A CA 1
ATOM 701 C C . LYS A 1 87 ? 11.165 10.887 -14.897 1.00 54.53 87 LYS A C 1
ATOM 703 O O . LYS A 1 87 ? 10.538 11.633 -15.644 1.00 54.53 87 LYS A O 1
ATOM 708 N N . LYS A 1 88 ? 12.440 10.552 -15.140 1.00 54.94 88 LYS A N 1
ATOM 709 C CA . LYS A 1 88 ? 13.064 10.874 -16.434 1.00 54.94 88 LYS A CA 1
ATOM 710 C C . LYS A 1 88 ? 12.200 10.277 -17.549 1.00 54.94 88 LYS A C 1
ATOM 712 O O . LYS A 1 88 ? 11.907 9.076 -17.501 1.00 54.94 88 LYS A O 1
ATOM 717 N N . PRO A 1 89 ? 11.765 11.068 -18.542 1.00 57.81 89 PRO A N 1
ATOM 718 C CA . PRO A 1 89 ? 10.928 10.540 -19.597 1.00 57.81 89 PRO A CA 1
ATOM 719 C C . PRO A 1 89 ? 11.723 9.478 -20.363 1.00 57.81 89 PRO A C 1
ATOM 721 O O . PRO A 1 89 ? 12.888 9.671 -20.718 1.00 57.81 89 PRO A O 1
ATOM 724 N N . ARG A 1 90 ? 11.075 8.338 -20.634 1.00 53.75 90 ARG A N 1
ATOM 725 C CA . ARG A 1 90 ? 11.606 7.188 -21.398 1.00 53.75 90 ARG A CA 1
ATOM 726 C C . ARG A 1 90 ? 12.289 7.600 -22.722 1.00 53.75 90 ARG A C 1
ATOM 728 O O . ARG A 1 90 ? 13.116 6.856 -23.247 1.00 53.75 90 ARG A O 1
ATOM 735 N N . SER A 1 91 ? 11.979 8.791 -23.237 1.00 61.75 91 SER A N 1
ATOM 736 C CA . SER A 1 91 ? 12.558 9.408 -24.431 1.00 61.75 91 SER A CA 1
ATOM 737 C C . SER A 1 91 ? 14.027 9.832 -24.290 1.00 61.75 91 SER A C 1
ATOM 739 O O . SER A 1 91 ? 14.770 9.701 -25.262 1.00 61.75 91 SER A O 1
ATOM 741 N N . GLU A 1 92 ? 14.504 10.286 -23.125 1.00 67.38 92 GLU A N 1
ATOM 742 C CA . GLU A 1 92 ? 15.899 10.745 -22.982 1.00 67.38 92 GLU A CA 1
ATOM 743 C C . GLU A 1 92 ? 16.905 9.600 -23.119 1.00 67.38 92 GLU A C 1
ATOM 745 O O . GLU A 1 92 ? 17.936 9.740 -23.784 1.00 67.38 92 GLU A O 1
ATOM 750 N N . PHE A 1 93 ? 16.577 8.441 -22.545 1.00 68.88 93 PHE A N 1
ATOM 751 C CA . PHE A 1 93 ? 17.369 7.222 -22.689 1.00 68.88 93 PHE A CA 1
ATOM 752 C C . PHE A 1 93 ? 17.427 6.770 -24.153 1.00 68.88 93 PHE A C 1
ATOM 754 O O . PHE A 1 93 ? 18.515 6.534 -24.681 1.00 68.88 93 PHE A O 1
ATOM 761 N N . TRP A 1 94 ? 16.279 6.751 -24.844 1.00 60.94 94 TRP A N 1
ATOM 762 C CA . TRP A 1 94 ? 16.198 6.398 -26.267 1.00 60.94 94 TRP A CA 1
ATOM 763 C C . TRP A 1 94 ? 17.002 7.378 -27.140 1.00 60.94 94 TRP A C 1
ATOM 765 O O . TRP A 1 94 ? 17.736 6.966 -28.036 1.00 60.94 94 TRP A O 1
ATOM 775 N N . ASN A 1 95 ? 16.955 8.678 -26.839 1.00 74.19 95 ASN A N 1
ATOM 776 C CA . ASN A 1 95 ? 17.707 9.708 -27.562 1.00 74.19 95 ASN A CA 1
ATOM 777 C C . ASN A 1 95 ? 19.222 9.637 -27.299 1.00 74.19 95 ASN A C 1
ATOM 779 O O . ASN A 1 95 ? 20.030 9.961 -28.173 1.00 74.19 95 ASN A O 1
ATOM 783 N N . ARG A 1 96 ? 19.645 9.194 -26.110 1.00 73.00 96 ARG A N 1
ATOM 784 C CA . ARG A 1 96 ? 21.058 8.907 -25.812 1.00 73.00 96 ARG A CA 1
ATOM 785 C C . ARG A 1 96 ? 21.528 7.645 -26.540 1.00 73.00 96 ARG A C 1
ATOM 787 O O . ARG A 1 96 ? 22.600 7.671 -27.138 1.00 73.00 96 ARG A O 1
ATOM 794 N N . MET A 1 97 ? 20.692 6.608 -26.588 1.00 63.44 97 MET A N 1
ATOM 795 C CA . MET A 1 97 ? 20.953 5.377 -27.339 1.00 63.44 97 MET A CA 1
ATOM 796 C C . MET A 1 97 ? 21.080 5.642 -28.848 1.00 63.44 97 MET A C 1
ATOM 798 O O . MET A 1 97 ? 22.071 5.240 -29.449 1.00 63.44 97 MET A O 1
ATOM 802 N N . LYS A 1 98 ? 20.156 6.412 -29.450 1.00 72.69 98 LYS A N 1
ATOM 803 C CA . LYS A 1 98 ? 20.227 6.831 -30.868 1.00 72.69 98 LYS A CA 1
ATOM 804 C C . LYS A 1 98 ? 21.549 7.495 -31.210 1.00 72.69 98 LYS A C 1
ATOM 806 O O . LYS A 1 98 ? 22.129 7.198 -32.245 1.00 72.69 98 LYS A O 1
ATOM 811 N N . ARG A 1 99 ? 22.033 8.389 -30.344 1.00 73.56 99 ARG A N 1
ATOM 812 C CA . ARG A 1 99 ? 23.292 9.113 -30.569 1.00 73.56 99 ARG A CA 1
ATOM 813 C C . ARG A 1 99 ? 24.514 8.200 -30.474 1.00 73.56 99 ARG A C 1
ATOM 815 O O . ARG A 1 99 ? 25.461 8.404 -31.228 1.00 73.56 99 ARG A O 1
ATOM 822 N N . MET A 1 100 ? 24.490 7.196 -29.597 1.00 66.62 100 MET A N 1
ATOM 823 C CA . MET A 1 100 ? 25.556 6.190 -29.521 1.00 66.62 100 MET A CA 1
ATOM 824 C C . MET A 1 100 ? 25.546 5.267 -30.746 1.00 66.62 100 MET A C 1
ATOM 826 O O . MET A 1 100 ? 26.592 5.071 -31.358 1.00 66.62 100 MET A O 1
ATOM 830 N N . ILE A 1 101 ? 24.367 4.805 -31.175 1.00 62.44 101 ILE A N 1
ATOM 831 C CA . ILE A 1 101 ? 24.207 3.976 -32.380 1.00 62.44 101 ILE A CA 1
ATOM 832 C C . ILE A 1 101 ? 24.636 4.754 -33.632 1.00 62.44 101 ILE A C 1
ATOM 834 O O . ILE A 1 101 ? 25.457 4.259 -34.393 1.00 62.44 101 ILE A O 1
ATOM 838 N N . ALA A 1 102 ? 24.189 6.006 -33.793 1.00 65.62 102 ALA A N 1
ATOM 839 C CA . ALA A 1 102 ? 24.531 6.854 -34.940 1.00 65.62 102 ALA A CA 1
ATOM 840 C C . ALA A 1 102 ? 26.043 7.114 -35.077 1.00 65.62 102 ALA A C 1
ATOM 842 O O . ALA A 1 102 ? 26.558 7.189 -36.194 1.00 65.62 102 ALA A O 1
ATOM 843 N N . ARG A 1 103 ? 26.763 7.233 -33.949 1.00 61.53 103 ARG A N 1
ATOM 844 C CA . ARG A 1 103 ? 28.232 7.342 -33.927 1.00 61.53 103 ARG A CA 1
ATOM 845 C C . ARG A 1 103 ? 28.904 6.033 -34.334 1.00 61.53 103 ARG A C 1
ATOM 847 O O . ARG A 1 103 ? 29.911 6.080 -35.031 1.00 61.53 103 ARG A O 1
ATOM 854 N N . SER A 1 104 ? 28.324 4.895 -33.958 1.00 55.78 104 SER A N 1
ATOM 855 C CA . SER A 1 104 ? 28.842 3.571 -34.313 1.00 55.78 104 SER A CA 1
ATOM 856 C C . SER A 1 104 ? 28.633 3.225 -35.795 1.00 55.78 104 SER A C 1
ATOM 858 O O . SER A 1 104 ? 29.507 2.621 -36.404 1.00 55.78 104 SER A O 1
ATOM 860 N N . THR A 1 105 ? 27.526 3.653 -36.411 1.00 56.28 105 THR A N 1
ATOM 861 C CA . THR A 1 105 ? 27.214 3.373 -37.830 1.00 56.28 105 THR A CA 1
ATOM 862 C C . THR A 1 105 ? 28.067 4.139 -38.846 1.00 56.28 105 THR A C 1
ATOM 864 O O . THR A 1 105 ? 28.066 3.779 -40.019 1.00 56.28 105 THR A O 1
ATOM 867 N N . ARG A 1 106 ? 28.810 5.182 -38.446 1.00 55.97 106 ARG A N 1
ATOM 868 C CA . ARG A 1 106 ? 29.608 5.994 -39.389 1.00 55.97 106 ARG A CA 1
ATOM 869 C C . ARG A 1 106 ? 30.876 5.276 -39.886 1.00 55.97 106 ARG A C 1
ATOM 871 O O . ARG A 1 106 ? 31.340 5.581 -40.975 1.00 55.97 106 ARG A O 1
ATOM 878 N N . ASN A 1 107 ? 31.387 4.302 -39.127 1.00 56.28 107 ASN A N 1
ATOM 879 C CA . ASN A 1 107 ? 32.591 3.525 -39.463 1.00 56.28 107 ASN A CA 1
ATOM 880 C C . ASN A 1 107 ? 32.306 2.211 -40.224 1.00 56.28 107 ASN A C 1
ATOM 882 O O . ASN A 1 107 ? 33.236 1.458 -40.495 1.00 56.28 107 ASN A O 1
ATOM 886 N N . GLN A 1 108 ? 31.044 1.891 -40.536 1.00 51.56 108 GLN A N 1
ATOM 887 C CA . GLN A 1 108 ? 30.648 0.538 -40.955 1.00 51.56 108 GLN A CA 1
ATOM 888 C C . GLN A 1 108 ? 30.485 0.341 -42.474 1.00 51.56 108 GLN A C 1
ATOM 890 O O . GLN A 1 108 ? 30.331 -0.796 -42.916 1.00 51.56 108 GLN A O 1
ATOM 895 N N . SER A 1 109 ? 30.548 1.393 -43.296 1.00 56.03 109 SER A N 1
ATOM 896 C CA . SER A 1 109 ? 30.336 1.278 -44.751 1.00 56.03 109 SER A CA 1
ATOM 897 C C . SER A 1 109 ? 31.401 0.431 -45.464 1.00 56.03 109 SER A C 1
ATOM 899 O O . SER A 1 109 ? 31.056 -0.348 -46.344 1.00 56.03 109 SER A O 1
ATOM 901 N N . THR A 1 110 ? 32.666 0.494 -45.044 1.00 58.28 110 THR A N 1
ATOM 902 C CA . THR A 1 110 ? 33.759 -0.341 -45.586 1.00 58.28 110 THR A CA 1
ATOM 903 C C . THR A 1 110 ? 33.780 -1.756 -44.999 1.00 58.28 110 THR A C 1
ATOM 905 O O . THR A 1 110 ? 34.132 -2.716 -45.683 1.00 58.28 110 THR A O 1
ATOM 908 N N . LEU A 1 111 ? 33.342 -1.915 -43.745 1.00 57.22 111 LEU A N 1
ATOM 909 C CA . LEU A 1 111 ? 33.258 -3.211 -43.071 1.00 57.22 111 LEU A CA 1
ATOM 910 C C . LEU A 1 111 ? 32.115 -4.072 -43.632 1.00 57.22 111 LEU A C 1
ATOM 912 O O . LEU A 1 111 ? 32.269 -5.282 -43.762 1.00 57.22 111 LEU A O 1
ATOM 916 N N . ALA A 1 112 ? 30.988 -3.457 -44.003 1.00 58.94 112 ALA A N 1
ATOM 917 C CA . ALA A 1 112 ? 29.841 -4.157 -44.578 1.00 58.94 112 ALA A CA 1
ATOM 918 C C . ALA A 1 112 ? 30.180 -4.839 -45.914 1.00 58.94 112 ALA A C 1
ATOM 920 O O . ALA A 1 112 ? 29.733 -5.954 -46.164 1.00 58.94 112 ALA A O 1
ATOM 921 N N . GLU A 1 113 ? 31.013 -4.219 -46.751 1.00 59.69 113 GLU A N 1
ATOM 922 C CA . GLU A 1 113 ? 31.416 -4.798 -48.035 1.00 59.69 113 GLU A CA 1
ATOM 923 C C . GLU A 1 113 ? 32.386 -5.978 -47.864 1.00 59.69 113 GLU A C 1
ATOM 925 O O . GLU A 1 113 ? 32.238 -7.013 -48.521 1.00 59.69 113 GLU A O 1
ATOM 930 N N . PHE A 1 114 ? 33.321 -5.875 -46.915 1.00 58.22 114 PHE A N 1
ATOM 931 C CA . PHE A 1 114 ? 34.236 -6.966 -46.575 1.00 58.22 114 PHE A CA 1
ATOM 932 C C . PHE A 1 114 ? 33.505 -8.143 -45.908 1.00 58.22 114 PHE A C 1
ATOM 934 O O . PHE A 1 114 ? 33.726 -9.297 -46.272 1.00 58.22 114 PHE A O 1
ATOM 941 N N . ILE A 1 115 ? 32.564 -7.855 -45.000 1.00 57.25 115 ILE A N 1
ATOM 942 C CA . ILE A 1 115 ? 31.688 -8.852 -44.369 1.00 57.25 115 ILE A CA 1
ATOM 943 C C . ILE A 1 115 ? 30.794 -9.530 -45.407 1.00 57.25 115 ILE A C 1
ATOM 945 O O . ILE A 1 115 ? 30.629 -10.740 -45.345 1.00 57.25 115 ILE A O 1
ATOM 949 N N . ASN A 1 116 ? 30.256 -8.806 -46.391 1.00 61.66 116 ASN A N 1
ATOM 950 C CA . ASN A 1 116 ? 29.440 -9.416 -47.444 1.00 61.66 116 ASN A CA 1
ATOM 951 C C . ASN A 1 116 ? 30.253 -10.379 -48.325 1.00 61.66 116 ASN A C 1
ATOM 953 O O . ASN A 1 116 ? 29.750 -11.443 -48.686 1.00 61.66 116 ASN A O 1
ATOM 957 N N . ARG A 1 117 ? 31.523 -10.065 -48.617 1.00 62.06 117 ARG A N 1
ATOM 958 C CA . ARG A 1 117 ? 32.426 -10.970 -49.354 1.00 62.06 117 ARG A CA 1
ATOM 959 C C . ARG A 1 117 ? 32.842 -12.184 -48.523 1.00 62.06 117 ARG A C 1
ATOM 961 O O . ARG A 1 117 ? 32.829 -13.298 -49.037 1.00 62.06 117 ARG A O 1
ATOM 968 N N . LEU A 1 118 ? 33.147 -11.987 -47.241 1.00 55.50 118 LEU A N 1
ATOM 969 C CA . LEU A 1 118 ? 33.414 -13.079 -46.300 1.00 55.50 118 LEU A CA 1
ATOM 970 C C . LEU A 1 118 ? 32.189 -13.974 -46.106 1.00 55.50 118 LEU A C 1
ATOM 972 O O . LEU A 1 118 ? 32.325 -15.192 -46.122 1.00 55.50 118 LEU A O 1
ATOM 976 N N . ASN A 1 119 ? 30.995 -13.392 -45.992 1.00 58.00 119 ASN A N 1
ATOM 977 C CA . ASN A 1 119 ? 29.743 -14.131 -45.892 1.00 58.00 119 ASN A CA 1
ATOM 978 C C . ASN A 1 119 ? 29.492 -14.946 -47.160 1.00 58.00 119 ASN A C 1
ATOM 980 O O . ASN A 1 119 ? 29.175 -16.115 -47.038 1.00 58.00 119 ASN A O 1
ATOM 984 N N . ALA A 1 120 ? 29.719 -14.420 -48.366 1.00 68.56 120 ALA A N 1
ATOM 985 C CA . ALA A 1 120 ? 29.563 -15.213 -49.591 1.00 68.56 120 ALA A CA 1
ATOM 986 C C . ALA A 1 120 ? 30.467 -16.466 -49.625 1.00 68.56 120 ALA A C 1
ATOM 988 O O . ALA A 1 120 ? 30.046 -17.514 -50.111 1.00 68.56 120 ALA A O 1
ATOM 989 N N . VAL A 1 121 ? 31.684 -16.373 -49.073 1.00 69.81 121 VAL A N 1
ATOM 990 C CA . VAL A 1 121 ? 32.649 -17.484 -49.022 1.00 69.81 121 VAL A CA 1
ATOM 991 C C . VAL A 1 121 ? 32.361 -18.445 -47.864 1.00 69.81 121 VAL A C 1
ATOM 993 O O . VAL A 1 121 ? 32.409 -19.655 -48.058 1.00 69.81 121 VAL A O 1
ATOM 996 N N . CYS A 1 122 ? 32.024 -17.940 -46.675 1.00 57.28 122 CYS A N 1
ATOM 997 C CA . CYS A 1 122 ? 31.771 -18.752 -45.478 1.00 57.28 122 CYS A CA 1
ATOM 998 C C . CYS A 1 122 ? 30.349 -19.320 -45.396 1.00 57.28 122 CYS A C 1
ATOM 1000 O O . CYS A 1 122 ? 30.146 -20.331 -44.731 1.00 57.28 122 CYS A O 1
ATOM 1002 N N . GLN A 1 123 ? 29.360 -18.715 -46.055 1.00 66.12 123 GLN A N 1
ATOM 1003 C CA . GLN A 1 123 ? 27.958 -19.142 -46.018 1.00 66.12 123 GLN A CA 1
ATOM 1004 C C . GLN A 1 123 ? 27.731 -20.597 -46.463 1.00 66.12 123 GLN A C 1
ATOM 1006 O O . GLN A 1 123 ? 26.992 -21.281 -45.756 1.00 66.12 123 GLN A O 1
ATOM 1011 N N . PRO A 1 124 ? 28.353 -21.137 -47.534 1.00 70.12 124 PRO A N 1
ATOM 1012 C CA . PRO A 1 124 ? 28.199 -22.556 -47.861 1.00 70.12 124 PRO A CA 1
ATOM 1013 C C . PRO A 1 124 ? 28.779 -23.472 -46.775 1.00 70.12 124 PRO A C 1
ATOM 1015 O O . PRO A 1 124 ? 28.141 -24.456 -46.417 1.00 70.12 124 PRO A O 1
ATOM 1018 N N . PHE A 1 125 ? 29.929 -23.127 -46.188 1.00 72.62 125 PHE A N 1
ATOM 1019 C CA . PHE A 1 125 ? 30.539 -23.911 -45.106 1.00 72.62 125 PHE A CA 1
ATOM 1020 C C . PHE A 1 125 ? 29.748 -23.819 -43.798 1.00 72.62 125 PHE A C 1
ATOM 1022 O O . PHE A 1 125 ? 29.643 -24.789 -43.056 1.00 72.62 125 PHE A O 1
ATOM 1029 N N . TYR A 1 126 ? 29.152 -22.662 -43.520 1.00 65.62 126 TYR A N 1
ATOM 1030 C CA . TYR A 1 126 ? 28.306 -22.463 -42.352 1.00 65.62 126 TYR A CA 1
ATOM 1031 C C . TYR A 1 126 ? 26.971 -23.200 -42.498 1.00 65.62 126 TYR A C 1
ATOM 1033 O O . TYR A 1 126 ? 26.508 -23.818 -41.546 1.00 65.62 126 TYR A O 1
ATOM 1041 N N . LEU A 1 127 ? 26.382 -23.215 -43.698 1.00 73.00 127 LEU A N 1
ATOM 1042 C CA . LEU A 1 127 ? 25.180 -23.995 -43.995 1.00 73.00 127 LEU A CA 1
ATOM 1043 C C . LEU A 1 127 ? 25.438 -25.497 -43.884 1.00 73.00 127 LEU A C 1
ATOM 1045 O O . LEU A 1 127 ? 24.617 -26.198 -43.300 1.00 73.00 127 LEU A O 1
ATOM 1049 N N . THR A 1 128 ? 26.571 -26.004 -44.377 1.00 76.06 128 THR A N 1
ATOM 1050 C CA . THR A 1 128 ? 26.912 -27.426 -44.210 1.00 76.06 128 THR A CA 1
ATOM 1051 C C . THR A 1 128 ? 27.179 -27.765 -42.747 1.00 76.06 128 THR A C 1
ATOM 1053 O O . THR A 1 128 ? 26.676 -28.779 -42.269 1.00 76.06 128 THR A O 1
ATOM 1056 N N . LEU A 1 129 ? 27.866 -26.895 -42.001 1.00 71.94 129 LEU A N 1
ATOM 1057 C CA . LEU A 1 129 ? 28.076 -27.062 -40.563 1.00 71.94 129 LEU A CA 1
ATOM 1058 C C . LEU A 1 129 ? 26.750 -27.044 -39.787 1.00 71.94 129 LEU A C 1
ATOM 1060 O O . LEU A 1 129 ? 26.550 -27.883 -38.915 1.00 71.94 129 LEU A O 1
ATOM 1064 N N . ILE A 1 130 ? 25.822 -26.143 -40.129 1.00 71.94 130 ILE A N 1
ATOM 1065 C CA . ILE A 1 130 ? 24.477 -26.096 -39.540 1.00 71.94 130 ILE A CA 1
ATOM 1066 C C . ILE A 1 130 ? 23.691 -27.347 -39.898 1.00 71.94 130 ILE A C 1
ATOM 1068 O O . ILE A 1 130 ? 23.047 -27.901 -39.022 1.00 71.94 130 ILE A O 1
ATOM 1072 N N . LEU A 1 131 ? 23.721 -27.817 -41.144 1.00 73.38 131 LEU A N 1
ATOM 1073 C CA . LEU A 1 131 ? 22.993 -29.024 -41.540 1.00 73.38 131 LEU A CA 1
ATOM 1074 C C . LEU A 1 131 ? 23.543 -30.263 -40.830 1.00 73.38 131 LEU A C 1
ATOM 1076 O O . LEU A 1 131 ? 22.763 -31.077 -40.343 1.00 73.38 131 LEU A O 1
ATOM 1080 N N . VAL A 1 132 ? 24.866 -30.377 -40.685 1.00 77.75 132 VAL A N 1
ATOM 1081 C CA . VAL A 1 132 ? 25.500 -31.444 -39.898 1.00 77.75 132 VAL A CA 1
ATOM 1082 C C . VAL A 1 132 ? 25.146 -31.302 -38.418 1.00 77.75 132 VAL A C 1
ATOM 1084 O O . VAL A 1 132 ? 24.758 -32.287 -37.798 1.00 77.75 132 VAL A O 1
ATOM 1087 N N . ALA A 1 133 ? 25.184 -30.093 -37.855 1.00 73.12 133 ALA A N 1
ATOM 1088 C CA . ALA A 1 133 ? 24.770 -29.840 -36.478 1.00 73.12 133 ALA A CA 1
ATOM 1089 C C . ALA A 1 133 ? 23.279 -30.135 -36.266 1.00 73.12 133 ALA A C 1
ATOM 1091 O O . ALA A 1 133 ? 22.931 -30.732 -35.262 1.00 73.12 133 ALA A O 1
ATOM 1092 N N . MET A 1 134 ? 22.403 -29.807 -37.215 1.00 74.75 134 MET A N 1
ATOM 1093 C CA . MET A 1 134 ? 20.969 -30.109 -37.176 1.00 74.75 134 MET A CA 1
ATOM 1094 C C . MET A 1 134 ? 20.703 -31.607 -37.327 1.00 74.75 134 MET A C 1
ATOM 1096 O O . MET A 1 134 ? 19.799 -32.120 -36.679 1.00 74.75 134 MET A O 1
ATOM 1100 N N . MET A 1 135 ? 21.506 -32.331 -38.110 1.00 73.00 135 MET A N 1
ATOM 1101 C CA . MET A 1 135 ? 21.452 -33.794 -38.197 1.00 73.00 135 MET A CA 1
ATOM 1102 C C . MET A 1 135 ? 21.958 -34.451 -36.907 1.00 73.00 135 MET A C 1
ATOM 1104 O O . MET A 1 135 ? 21.322 -35.371 -36.400 1.00 73.00 135 MET A O 1
ATOM 1108 N N . LEU A 1 136 ? 23.048 -33.952 -36.317 1.00 67.94 136 LEU A N 1
ATOM 1109 C CA . LEU A 1 136 ? 23.576 -34.427 -35.034 1.00 67.94 136 LEU A CA 1
ATOM 1110 C C . LEU A 1 136 ? 22.627 -34.098 -33.877 1.00 67.94 136 LEU A C 1
ATOM 1112 O O . LEU A 1 136 ? 22.360 -34.959 -33.045 1.00 67.94 136 LEU A O 1
ATOM 1116 N N . VAL A 1 137 ? 22.057 -32.892 -33.855 1.00 69.00 137 VAL A N 1
ATOM 1117 C CA . VAL A 1 137 ? 21.016 -32.465 -32.912 1.00 69.00 137 VAL A CA 1
ATOM 1118 C C . VAL A 1 137 ? 19.723 -33.228 -33.170 1.00 69.00 137 VAL A C 1
ATOM 1120 O O . VAL A 1 137 ? 19.044 -33.555 -32.210 1.00 69.00 137 VAL A O 1
ATOM 1123 N N . GLY A 1 138 ? 19.395 -33.592 -34.410 1.00 65.94 138 GLY A N 1
ATOM 1124 C CA . GLY A 1 138 ? 18.277 -34.468 -34.773 1.00 65.94 138 GLY A CA 1
ATOM 1125 C C . GLY A 1 138 ? 18.442 -35.874 -34.194 1.00 65.94 138 GLY A C 1
ATOM 1126 O O . GLY A 1 138 ? 17.576 -36.381 -33.486 1.00 65.94 138 GLY A O 1
ATOM 1127 N N . MET A 1 139 ? 19.613 -36.475 -34.389 1.00 63.38 139 MET A N 1
ATOM 1128 C CA . MET A 1 139 ? 19.953 -37.785 -33.826 1.00 63.38 139 MET A CA 1
ATOM 1129 C C . MET A 1 139 ? 20.039 -37.754 -32.291 1.00 63.38 139 MET A C 1
ATOM 1131 O O . MET A 1 139 ? 19.583 -38.685 -31.622 1.00 63.38 139 MET A O 1
ATOM 1135 N N . CYS A 1 140 ? 20.565 -36.667 -31.717 1.00 54.09 140 CYS A N 1
ATOM 1136 C CA . CYS A 1 140 ? 20.545 -36.425 -30.277 1.00 54.09 140 CYS A CA 1
ATOM 1137 C C . CYS A 1 140 ? 19.128 -36.184 -29.764 1.00 54.09 140 CYS A C 1
ATOM 1139 O O . CYS A 1 140 ? 18.798 -36.713 -28.718 1.00 54.09 140 CYS A O 1
ATOM 1141 N N . SER A 1 141 ? 18.268 -35.450 -30.467 1.00 57.16 141 SER A N 1
ATOM 1142 C CA . SER A 1 141 ? 16.903 -35.151 -30.018 1.00 57.16 141 SER A CA 1
ATOM 1143 C C . SER A 1 141 ? 16.000 -36.376 -30.071 1.00 57.16 141 SER A C 1
ATOM 1145 O O . SER A 1 141 ? 15.186 -36.529 -29.170 1.00 57.16 141 SER A O 1
ATOM 1147 N N . VAL A 1 142 ? 16.208 -37.312 -31.005 1.00 59.75 142 VAL A N 1
ATOM 1148 C CA . VAL A 1 142 ? 15.541 -38.627 -30.976 1.00 59.75 142 VAL A CA 1
ATOM 1149 C C . VAL A 1 142 ? 16.001 -39.451 -29.765 1.00 59.75 142 VAL A C 1
ATOM 1151 O O . VAL A 1 142 ? 15.169 -39.966 -29.020 1.00 59.75 142 VAL A O 1
ATOM 1154 N N . LYS A 1 143 ? 17.314 -39.527 -29.491 1.00 55.09 143 LYS A N 1
ATOM 1155 C CA . LYS A 1 143 ? 17.841 -40.220 -28.295 1.00 55.09 143 LYS A CA 1
ATOM 1156 C C . LYS A 1 143 ? 17.434 -39.543 -26.981 1.00 55.09 143 LYS A C 1
ATOM 1158 O O . LYS A 1 143 ? 17.131 -40.224 -26.004 1.00 55.09 143 LYS A O 1
ATOM 1163 N N . ILE A 1 144 ? 17.411 -38.213 -26.955 1.00 56.34 144 ILE A N 1
ATOM 1164 C CA . ILE A 1 144 ? 17.001 -37.405 -25.809 1.00 56.34 144 ILE A CA 1
ATOM 1165 C C . ILE A 1 144 ? 15.497 -37.531 -25.610 1.00 56.34 144 ILE A C 1
ATOM 1167 O O . ILE A 1 144 ? 15.108 -37.668 -24.468 1.00 56.34 144 ILE A O 1
ATOM 1171 N N . ALA A 1 145 ? 14.656 -37.559 -26.647 1.00 54.97 145 ALA A N 1
ATOM 1172 C CA . ALA A 1 145 ? 13.210 -37.750 -26.501 1.00 54.97 145 ALA A CA 1
ATOM 1173 C C . ALA A 1 145 ? 12.886 -39.091 -25.824 1.00 54.97 145 ALA A C 1
ATOM 1175 O O . ALA A 1 145 ? 12.137 -39.112 -24.850 1.00 54.97 145 ALA A O 1
ATOM 1176 N N . VAL A 1 146 ? 13.546 -40.176 -26.247 1.00 58.81 146 VAL A N 1
ATOM 1177 C CA . VAL A 1 146 ? 13.406 -41.511 -25.633 1.00 58.81 146 VAL A CA 1
ATOM 1178 C C . VAL A 1 146 ? 13.900 -41.532 -24.178 1.00 58.81 146 VAL A C 1
ATOM 1180 O O . VAL A 1 146 ? 13.274 -42.141 -23.311 1.00 58.81 146 VAL A O 1
ATOM 1183 N N . SER A 1 147 ? 15.005 -40.845 -23.870 1.00 55.81 147 SER A N 1
ATOM 1184 C CA . SER A 1 147 ? 15.478 -40.690 -22.483 1.00 55.81 147 SER A CA 1
ATOM 1185 C C . SER A 1 147 ? 14.621 -39.723 -21.659 1.00 55.81 147 SER A C 1
ATOM 1187 O O . SER A 1 147 ? 14.516 -39.873 -20.445 1.00 55.81 147 SER A O 1
ATOM 1189 N N . CYS A 1 148 ? 14.002 -38.733 -22.296 1.00 50.69 148 CYS A N 1
ATOM 1190 C CA . CYS A 1 148 ? 13.212 -37.688 -21.660 1.00 50.69 148 CYS A CA 1
ATOM 1191 C C . CYS A 1 148 ? 11.835 -38.206 -21.258 1.00 50.69 148 CYS A C 1
ATOM 1193 O O . CYS A 1 148 ? 11.359 -37.809 -20.206 1.00 50.69 148 CYS A O 1
ATOM 1195 N N . GLU A 1 149 ? 11.251 -39.141 -22.009 1.00 57.34 149 GLU A N 1
ATOM 1196 C CA . GLU A 1 149 ? 10.038 -39.864 -21.609 1.00 57.34 149 GLU A CA 1
ATOM 1197 C C . GLU A 1 149 ? 10.273 -40.683 -20.326 1.00 57.34 149 GLU A C 1
ATOM 1199 O O . GLU A 1 149 ? 9.511 -40.590 -19.362 1.00 57.34 149 GLU A O 1
ATOM 1204 N N . LYS A 1 150 ? 11.408 -41.394 -20.245 1.00 55.78 150 LYS A N 1
ATOM 1205 C CA . LYS A 1 150 ? 11.823 -42.121 -19.029 1.00 55.78 150 LYS A CA 1
ATOM 1206 C C . LYS A 1 150 ? 12.115 -41.182 -17.855 1.00 55.78 150 LYS A C 1
ATOM 1208 O O . LYS A 1 150 ? 11.834 -41.513 -16.705 1.00 55.78 150 LYS A O 1
ATOM 1213 N N . LEU A 1 151 ? 12.674 -40.008 -18.141 1.00 45.41 151 LEU A N 1
ATOM 1214 C CA . LEU A 1 151 ? 12.991 -38.995 -17.139 1.00 45.41 151 LEU A CA 1
ATOM 1215 C C . LEU A 1 151 ? 11.749 -38.209 -16.686 1.00 45.41 151 LEU A C 1
ATOM 1217 O O . LEU A 1 151 ? 11.683 -37.821 -15.526 1.00 45.41 151 LEU A O 1
ATOM 1221 N N . GLU A 1 152 ? 10.750 -37.994 -17.544 1.00 52.47 152 GLU A N 1
ATOM 1222 C CA . GLU A 1 152 ? 9.485 -37.347 -17.174 1.00 52.47 152 GLU A CA 1
ATOM 1223 C C . GLU A 1 152 ? 8.708 -38.188 -16.165 1.00 52.47 152 GLU A C 1
ATOM 1225 O O . GLU A 1 152 ? 8.212 -37.635 -15.182 1.00 52.47 152 GLU A O 1
ATOM 1230 N N . LEU A 1 153 ? 8.699 -39.516 -16.315 1.00 54.22 153 LEU A N 1
ATOM 1231 C CA . LEU A 1 153 ? 8.165 -40.417 -15.290 1.00 54.22 153 LEU A CA 1
ATOM 1232 C C . LEU A 1 153 ? 8.908 -40.253 -13.949 1.00 54.22 153 LEU A C 1
ATOM 1234 O O . LEU A 1 153 ? 8.272 -40.101 -12.909 1.00 54.22 153 LEU A O 1
ATOM 1238 N N . ALA A 1 154 ? 10.241 -40.149 -13.970 1.00 53.78 154 ALA A N 1
ATOM 1239 C CA . ALA A 1 154 ? 11.054 -39.992 -12.758 1.00 53.78 154 ALA A CA 1
ATOM 1240 C C . ALA A 1 154 ? 10.960 -38.596 -12.097 1.00 53.78 154 ALA A C 1
ATOM 1242 O O . ALA A 1 154 ? 11.029 -38.477 -10.871 1.00 53.78 154 ALA A O 1
ATOM 1243 N N . ILE A 1 155 ? 10.806 -37.523 -12.883 1.00 50.66 155 ILE A N 1
ATOM 1244 C CA . ILE A 1 155 ? 10.675 -36.141 -12.385 1.00 50.66 155 ILE A CA 1
ATOM 1245 C C . ILE A 1 155 ? 9.274 -35.904 -11.807 1.00 50.66 155 ILE A C 1
ATOM 1247 O O . ILE A 1 155 ? 9.139 -35.202 -10.801 1.00 50.66 155 ILE A O 1
ATOM 1251 N N . THR A 1 156 ? 8.235 -36.508 -12.393 1.00 55.19 156 THR A N 1
ATOM 1252 C CA . THR A 1 156 ? 6.857 -36.355 -11.897 1.00 55.19 156 THR A CA 1
ATOM 1253 C C . THR A 1 156 ? 6.661 -37.036 -10.538 1.00 55.19 156 THR A C 1
ATOM 1255 O O . THR A 1 156 ? 5.869 -36.553 -9.731 1.00 55.19 156 THR A O 1
ATOM 1258 N N . GLU A 1 157 ? 7.430 -38.084 -10.225 1.00 51.75 157 GLU A N 1
ATOM 1259 C CA . GLU A 1 157 ? 7.388 -38.751 -8.915 1.00 51.75 157 GLU A CA 1
ATOM 1260 C C . GLU A 1 157 ? 8.114 -37.981 -7.795 1.00 51.75 157 GLU A C 1
ATOM 1262 O O . GLU A 1 157 ? 7.744 -38.122 -6.630 1.00 51.75 157 GLU A O 1
ATOM 1267 N N . LYS A 1 158 ? 9.095 -37.113 -8.102 1.00 50.81 158 LYS A N 1
ATOM 1268 C CA . LYS A 1 158 ? 9.962 -36.458 -7.091 1.00 50.81 158 LYS A CA 1
ATOM 1269 C C . LYS A 1 158 ? 9.843 -34.932 -7.006 1.00 50.81 158 LYS A C 1
ATOM 1271 O O . LYS A 1 158 ? 10.799 -34.225 -6.689 1.00 50.81 158 LYS A O 1
ATOM 1276 N N . TRP A 1 159 ? 8.640 -34.404 -7.212 1.00 53.09 159 TRP A N 1
ATOM 1277 C CA . TRP A 1 159 ? 8.316 -32.969 -7.113 1.00 53.09 159 TRP A CA 1
ATOM 1278 C C . TRP A 1 159 ? 8.543 -32.348 -5.714 1.00 53.09 159 TRP A C 1
ATOM 1280 O O . TRP A 1 159 ? 8.519 -31.125 -5.554 1.00 53.09 159 TRP A O 1
ATOM 1290 N N . TYR A 1 160 ? 8.777 -33.166 -4.683 1.00 48.25 160 TYR A N 1
ATOM 1291 C CA . TYR A 1 160 ? 8.939 -32.734 -3.294 1.00 48.25 160 TYR A CA 1
ATOM 1292 C C . TYR A 1 160 ? 10.325 -32.154 -2.949 1.00 48.25 160 TYR A C 1
ATOM 1294 O O . TYR A 1 160 ? 10.433 -31.497 -1.912 1.00 48.25 160 TYR A O 1
ATOM 1302 N N . LEU A 1 161 ? 11.338 -32.317 -3.812 1.00 52.94 161 LEU A N 1
ATOM 1303 C CA . LEU A 1 161 ? 12.733 -31.893 -3.578 1.00 52.94 161 LEU A CA 1
ATOM 1304 C C . LEU A 1 161 ? 13.031 -30.402 -3.840 1.00 52.94 161 LEU A C 1
ATOM 1306 O O . LEU A 1 161 ? 14.092 -29.925 -3.452 1.00 52.94 161 LEU A O 1
ATOM 1310 N N . PHE A 1 162 ? 12.131 -29.649 -4.480 1.00 55.03 162 PHE A N 1
ATOM 1311 C CA . PHE A 1 162 ? 12.376 -28.234 -4.803 1.00 55.03 162 PHE A CA 1
ATOM 1312 C C . PHE A 1 162 ? 12.122 -27.293 -3.616 1.00 55.03 162 PHE A C 1
ATOM 1314 O O . PHE A 1 162 ? 11.242 -27.544 -2.801 1.00 55.03 162 PHE A O 1
ATOM 1321 N N . ASP A 1 163 ? 12.855 -26.182 -3.523 1.00 56.81 163 ASP A N 1
ATOM 1322 C CA . ASP A 1 163 ? 12.666 -25.168 -2.474 1.00 56.81 163 ASP A CA 1
ATOM 1323 C C . ASP A 1 163 ? 11.262 -24.511 -2.524 1.00 56.81 163 ASP A C 1
ATOM 1325 O O . ASP A 1 163 ? 10.627 -24.412 -3.581 1.00 56.81 163 ASP A O 1
ATOM 1329 N N . LYS A 1 164 ? 10.757 -24.047 -1.371 1.00 57.00 164 LYS A N 1
ATOM 1330 C CA . LYS A 1 164 ? 9.365 -23.605 -1.144 1.00 57.00 164 LYS A CA 1
ATOM 1331 C C . LYS A 1 164 ? 8.931 -22.481 -2.099 1.00 57.00 164 LYS A C 1
ATOM 1333 O O . LYS A 1 164 ? 7.775 -22.461 -2.516 1.00 57.00 164 LYS A O 1
ATOM 1338 N N . LYS A 1 165 ? 9.855 -21.598 -2.509 1.00 51.84 165 LYS A N 1
ATOM 1339 C CA . LYS A 1 165 ? 9.610 -20.535 -3.508 1.00 51.84 165 LYS A CA 1
ATOM 1340 C C . LYS A 1 165 ? 9.346 -21.076 -4.918 1.00 51.84 165 LYS A C 1
ATOM 1342 O O . LYS A 1 165 ? 8.482 -20.553 -5.617 1.00 51.84 165 LYS A O 1
ATOM 1347 N N . HIS A 1 166 ? 10.045 -22.134 -5.324 1.00 54.19 166 HIS A N 1
ATOM 1348 C CA . HIS A 1 166 ? 9.911 -22.724 -6.658 1.00 54.19 166 HIS A CA 1
ATOM 1349 C C . HIS A 1 166 ? 8.656 -23.602 -6.781 1.00 54.19 166 HIS A C 1
ATOM 1351 O O . HIS A 1 166 ? 8.035 -23.638 -7.844 1.00 54.19 166 HIS A O 1
ATOM 1357 N N . LYS A 1 167 ? 8.207 -24.230 -5.681 1.00 59.16 167 LYS A N 1
ATOM 1358 C CA . LYS A 1 167 ? 6.964 -25.027 -5.653 1.00 59.16 167 LYS A CA 1
ATOM 1359 C C . LYS A 1 167 ? 5.733 -24.202 -6.028 1.00 59.16 167 LYS A C 1
ATOM 1361 O O . LYS A 1 167 ? 4.916 -24.658 -6.822 1.00 59.16 167 LYS A O 1
ATOM 1366 N N . THR A 1 168 ? 5.620 -22.983 -5.502 1.00 60.25 168 THR A N 1
ATOM 1367 C CA . THR A 1 168 ? 4.473 -22.099 -5.759 1.00 60.25 168 THR A CA 1
ATOM 1368 C C . THR A 1 168 ? 4.376 -21.717 -7.235 1.00 60.25 168 THR A C 1
ATOM 1370 O O . THR A 1 168 ? 3.297 -21.806 -7.816 1.00 60.25 168 THR A O 1
ATOM 1373 N N . GLY A 1 169 ? 5.503 -21.382 -7.872 1.00 59.41 169 GLY A N 1
ATOM 1374 C CA . GLY A 1 169 ? 5.542 -21.066 -9.303 1.00 59.41 169 GLY A CA 1
ATOM 1375 C C . GLY A 1 169 ? 5.119 -22.248 -10.180 1.00 59.41 169 GLY A C 1
ATOM 1376 O O . GLY A 1 169 ? 4.321 -22.078 -11.098 1.00 59.41 169 GLY A O 1
ATOM 1377 N N . ILE A 1 170 ? 5.575 -23.459 -9.848 1.00 62.25 170 ILE A N 1
ATOM 1378 C CA . ILE A 1 170 ? 5.241 -24.686 -10.588 1.00 62.25 170 ILE A CA 1
ATOM 1379 C C . ILE A 1 170 ? 3.764 -25.081 -10.399 1.00 62.25 170 ILE A C 1
ATOM 1381 O O . ILE A 1 170 ? 3.110 -25.487 -11.359 1.00 62.25 170 ILE A O 1
ATOM 1385 N N . LEU A 1 171 ? 3.206 -24.925 -9.194 1.00 60.28 171 LEU A N 1
ATOM 1386 C CA . LEU A 1 171 ? 1.784 -25.175 -8.908 1.00 60.28 171 LEU A CA 1
ATOM 1387 C C . LEU A 1 171 ? 0.867 -24.193 -9.642 1.00 60.28 171 LEU A C 1
ATOM 1389 O O . LEU A 1 171 ? -0.101 -24.619 -10.274 1.00 60.28 171 LEU A O 1
ATOM 1393 N N . ILE A 1 172 ? 1.197 -22.899 -9.612 1.00 63.59 172 ILE A N 1
ATOM 1394 C CA . ILE A 1 172 ? 0.462 -21.859 -10.345 1.00 63.59 172 ILE A CA 1
ATOM 1395 C C . ILE A 1 172 ? 0.528 -22.135 -11.849 1.00 63.59 172 ILE A C 1
ATOM 1397 O O . ILE A 1 172 ? -0.492 -22.073 -12.533 1.00 63.59 172 ILE A O 1
ATOM 1401 N N . PHE A 1 173 ? 1.703 -22.513 -12.354 1.00 61.09 173 PHE A N 1
ATOM 1402 C CA . PHE A 1 173 ? 1.893 -22.879 -13.752 1.00 61.09 173 PHE A CA 1
ATOM 1403 C C . PHE A 1 173 ? 1.038 -24.095 -14.147 1.00 61.09 173 PHE A C 1
ATOM 1405 O O . PHE A 1 173 ? 0.304 -24.034 -15.131 1.00 61.09 173 PHE A O 1
ATOM 1412 N N . LYS A 1 174 ? 1.032 -25.164 -13.340 1.00 58.91 174 LYS A N 1
ATOM 1413 C CA . LYS A 1 174 ? 0.214 -26.366 -13.579 1.00 58.91 174 LYS A CA 1
ATOM 1414 C C . LYS A 1 174 ? -1.290 -26.066 -13.542 1.00 58.91 174 LYS A C 1
ATOM 1416 O O . LYS A 1 174 ? -2.034 -26.581 -14.374 1.00 58.91 174 LYS A O 1
ATOM 1421 N N . MET A 1 175 ? -1.741 -25.202 -12.630 1.00 61.72 175 MET A N 1
ATOM 1422 C CA . MET A 1 175 ? -3.136 -24.745 -12.578 1.00 61.72 175 MET A CA 1
ATOM 1423 C C . MET A 1 175 ? -3.513 -23.890 -13.793 1.00 61.72 175 MET A C 1
ATOM 1425 O O . MET A 1 175 ? -4.596 -24.068 -14.347 1.00 61.72 175 MET A O 1
ATOM 1429 N N . ALA A 1 176 ? -2.624 -22.996 -14.235 1.00 57.00 176 ALA A N 1
ATOM 1430 C CA . ALA A 1 176 ? -2.854 -22.133 -15.390 1.00 57.00 176 ALA A CA 1
ATOM 1431 C C . ALA A 1 176 ? -2.957 -22.921 -16.702 1.00 57.00 176 ALA A C 1
ATOM 1433 O O . ALA A 1 176 ? -3.830 -22.660 -17.530 1.00 57.00 176 ALA A O 1
ATOM 1434 N N . VAL A 1 177 ? -2.108 -23.935 -16.844 1.00 57.06 177 VAL A N 1
ATOM 1435 C CA . VAL A 1 177 ? -2.079 -24.845 -17.990 1.00 57.06 177 VAL A CA 1
ATOM 1436 C C . VAL A 1 177 ? -3.314 -25.749 -18.016 1.00 57.06 177 VAL A C 1
ATOM 1438 O O . VAL A 1 177 ? -3.974 -25.834 -19.048 1.00 57.06 177 VAL A O 1
ATOM 1441 N N . ASN A 1 178 ? -3.700 -26.349 -16.882 1.00 56.75 178 ASN A N 1
ATOM 1442 C CA . ASN A 1 178 ? -4.913 -27.179 -16.794 1.00 56.75 178 ASN A CA 1
ATOM 1443 C C . ASN A 1 178 ? -6.210 -26.389 -17.038 1.00 56.75 178 ASN A C 1
ATOM 1445 O O . ASN A 1 178 ? -7.224 -26.967 -17.415 1.00 56.75 178 ASN A O 1
ATOM 1449 N N . LYS A 1 179 ? -6.189 -25.069 -16.827 1.00 61.16 179 LYS A N 1
ATOM 1450 C CA . LYS A 1 179 ? -7.309 -24.158 -17.114 1.00 61.16 179 LYS A CA 1
ATOM 1451 C C . LYS A 1 179 ? -7.315 -23.645 -18.563 1.00 61.16 179 LYS A C 1
ATOM 1453 O O . LYS A 1 179 ? -8.168 -22.829 -18.895 1.00 61.16 179 LYS A O 1
ATOM 1458 N N . GLY A 1 180 ? -6.384 -24.094 -19.412 1.00 55.62 180 GLY A N 1
ATOM 1459 C CA . GLY A 1 180 ? -6.316 -23.714 -20.827 1.00 55.62 180 GLY A CA 1
ATOM 1460 C C . GLY A 1 180 ? -5.936 -22.250 -21.070 1.00 55.62 180 GLY A C 1
ATOM 1461 O O . GLY A 1 180 ? -6.253 -21.707 -22.128 1.00 55.62 180 GLY A O 1
ATOM 1462 N N . MET A 1 181 ? -5.284 -21.584 -20.107 1.00 55.00 181 MET A N 1
ATOM 1463 C CA . MET A 1 181 ? -4.923 -20.172 -20.248 1.00 55.00 181 MET A CA 1
ATOM 1464 C C . MET A 1 181 ? -3.702 -20.000 -21.169 1.00 55.00 181 MET A C 1
ATOM 1466 O O . MET A 1 181 ? -2.651 -20.588 -20.900 1.00 55.00 181 MET A O 1
ATOM 1470 N N . PRO A 1 182 ? -3.790 -19.185 -22.238 1.00 55.78 182 PRO A N 1
ATOM 1471 C CA . PRO A 1 182 ? -2.665 -18.966 -23.138 1.00 55.78 182 PRO A CA 1
ATOM 1472 C C . PRO A 1 182 ? -1.603 -18.072 -22.481 1.00 55.78 182 PRO A C 1
ATOM 1474 O O . PRO A 1 182 ? -1.892 -16.943 -22.085 1.00 55.78 182 PRO A O 1
ATOM 1477 N N . MET A 1 183 ? -0.363 -18.560 -22.394 1.00 58.97 183 MET A N 1
ATOM 1478 C CA . MET A 1 183 ? 0.782 -17.787 -21.899 1.00 58.97 183 MET A CA 1
ATOM 1479 C C . MET A 1 183 ? 1.500 -17.078 -23.049 1.00 58.97 183 MET A C 1
ATOM 1481 O O . MET A 1 183 ? 1.673 -17.658 -24.119 1.00 58.97 183 MET A O 1
ATOM 1485 N N . TYR A 1 184 ? 1.940 -15.838 -22.827 1.00 57.53 184 TYR A N 1
ATOM 1486 C CA . TYR A 1 184 ? 2.650 -15.027 -23.821 1.00 57.53 184 TYR A CA 1
ATOM 1487 C C . TYR A 1 184 ? 4.040 -14.661 -23.295 1.00 57.53 184 TYR A C 1
ATOM 1489 O O . TYR A 1 184 ? 4.161 -14.183 -22.169 1.00 57.53 184 TYR A O 1
ATOM 1497 N N . ILE A 1 185 ? 5.082 -14.830 -24.112 1.00 54.69 185 ILE A N 1
ATOM 1498 C CA . ILE A 1 185 ? 6.430 -14.313 -23.819 1.00 54.69 185 ILE A CA 1
ATOM 1499 C C . ILE A 1 185 ? 6.671 -13.063 -24.673 1.00 54.69 185 ILE A C 1
ATOM 1501 O O . ILE A 1 185 ? 6.353 -13.045 -25.860 1.00 54.69 185 ILE A O 1
ATOM 1505 N N . PHE A 1 186 ? 7.168 -11.995 -24.038 1.00 50.12 186 PHE A N 1
ATOM 1506 C CA . PHE A 1 186 ? 7.403 -10.662 -24.626 1.00 50.12 186 PHE A CA 1
ATOM 1507 C C . PHE A 1 186 ? 6.196 -10.013 -25.335 1.00 50.12 186 PHE A C 1
ATOM 1509 O O . PHE A 1 186 ? 6.358 -9.047 -26.076 1.00 50.12 186 PHE A O 1
ATOM 1516 N N . GLY A 1 187 ? 4.978 -10.502 -25.079 1.00 53.94 187 GLY A N 1
ATOM 1517 C CA . GLY A 1 187 ? 3.736 -9.933 -25.610 1.00 53.94 187 GLY A CA 1
ATOM 1518 C C . GLY A 1 187 ? 3.458 -10.224 -27.089 1.00 53.94 187 GLY A C 1
ATOM 1519 O O . GLY A 1 187 ? 2.494 -9.681 -27.619 1.00 53.94 187 GLY A O 1
ATOM 1520 N N . SER A 1 188 ? 4.258 -11.064 -27.753 1.00 51.81 188 SER A N 1
ATOM 1521 C CA . SER A 1 188 ? 4.161 -11.281 -29.205 1.00 51.81 188 SER A CA 1
ATOM 1522 C C . SER A 1 188 ? 3.642 -12.662 -29.614 1.00 51.81 188 SER A C 1
ATOM 1524 O O . SER A 1 188 ? 2.933 -12.754 -30.613 1.00 51.81 188 SER A O 1
ATOM 1526 N N . THR A 1 189 ? 3.911 -13.727 -28.845 1.00 54.16 189 THR A N 1
ATOM 1527 C CA . THR A 1 189 ? 3.579 -15.103 -29.273 1.00 54.16 189 THR A CA 1
ATOM 1528 C C . THR A 1 189 ? 2.997 -15.945 -28.134 1.00 54.16 189 THR A C 1
ATOM 1530 O O . THR A 1 189 ? 3.557 -15.975 -27.036 1.00 54.16 189 THR A O 1
ATOM 1533 N N . ARG A 1 190 ? 1.882 -16.656 -28.398 1.00 56.03 190 ARG A N 1
ATOM 1534 C CA . ARG A 1 190 ? 1.322 -17.670 -27.482 1.00 56.03 190 ARG A CA 1
ATOM 1535 C C . ARG A 1 190 ? 2.239 -18.881 -27.432 1.00 56.03 190 ARG A C 1
ATOM 1537 O O . ARG A 1 190 ? 2.534 -19.477 -28.464 1.00 56.03 190 ARG A O 1
ATOM 1544 N N . ILE A 1 191 ? 2.637 -19.272 -26.234 1.00 63.12 191 ILE A N 1
ATOM 1545 C CA . ILE A 1 191 ? 3.511 -20.415 -26.013 1.00 63.12 191 ILE A CA 1
ATOM 1546 C C . ILE A 1 191 ? 2.686 -21.578 -25.495 1.00 63.12 191 ILE A C 1
ATOM 1548 O O . ILE A 1 191 ? 1.978 -21.471 -24.494 1.00 63.12 191 ILE A O 1
ATOM 1552 N N . SER A 1 192 ? 2.775 -22.695 -26.215 1.00 63.25 192 SER A N 1
ATOM 1553 C CA . SER A 1 192 ? 2.202 -23.961 -25.778 1.00 63.25 192 SER A CA 1
ATOM 1554 C C . SER A 1 192 ? 3.029 -24.537 -24.622 1.00 63.25 192 SER A C 1
ATOM 1556 O O . SER A 1 192 ? 4.240 -24.311 -24.544 1.00 63.25 192 SER A O 1
ATOM 1558 N N . LEU A 1 193 ? 2.394 -25.303 -23.732 1.00 56.59 193 LEU A N 1
ATOM 1559 C CA . LEU A 1 193 ? 3.081 -26.016 -22.650 1.00 56.59 193 LEU A CA 1
ATOM 1560 C C . LEU A 1 193 ? 4.297 -26.833 -23.155 1.00 56.59 193 LEU A C 1
ATOM 1562 O O . LEU A 1 193 ? 5.368 -26.696 -22.561 1.00 56.59 193 LEU A O 1
ATOM 1566 N N . PRO A 1 194 ? 4.202 -27.601 -24.262 1.00 59.53 194 PRO A N 1
ATOM 1567 C CA . PRO A 1 194 ? 5.359 -28.276 -24.853 1.00 59.53 194 PRO A CA 1
ATOM 1568 C C . PRO A 1 194 ? 6.510 -27.328 -25.209 1.00 59.53 194 PRO A C 1
ATOM 1570 O O . PRO A 1 194 ? 7.668 -27.626 -24.927 1.00 59.53 194 PRO A O 1
ATOM 1573 N N . THR A 1 195 ? 6.201 -26.163 -25.784 1.00 60.72 195 THR A N 1
ATOM 1574 C CA . THR A 1 195 ? 7.199 -25.159 -26.184 1.00 60.72 195 THR A CA 1
ATOM 1575 C C . THR A 1 195 ? 7.896 -24.534 -24.974 1.00 60.72 195 THR A C 1
ATOM 1577 O O . THR A 1 195 ? 9.108 -24.336 -25.002 1.00 60.72 195 THR A O 1
ATOM 1580 N N . PHE A 1 196 ? 7.161 -24.257 -23.893 1.00 61.50 196 PHE A N 1
ATOM 1581 C CA . PHE A 1 196 ? 7.741 -23.736 -22.653 1.00 61.50 196 PHE A CA 1
ATOM 1582 C C . PHE A 1 196 ? 8.660 -24.762 -21.983 1.00 61.50 196 PHE A C 1
ATOM 1584 O O . PHE A 1 196 ? 9.794 -24.447 -21.625 1.00 61.50 196 PHE A O 1
ATOM 1591 N N . THR A 1 197 ? 8.195 -26.008 -21.864 1.00 60.62 197 THR A N 1
ATOM 1592 C CA . THR A 1 197 ? 8.984 -27.108 -21.301 1.00 60.62 197 THR A CA 1
ATOM 1593 C C . THR A 1 197 ? 10.249 -27.349 -22.118 1.00 60.62 197 THR A C 1
ATOM 1595 O O . THR A 1 197 ? 11.320 -27.537 -21.545 1.00 60.62 197 THR A O 1
ATOM 1598 N N . TRP A 1 198 ? 10.152 -27.284 -23.448 1.00 64.56 198 TRP A N 1
ATOM 1599 C CA . TRP A 1 198 ? 11.311 -27.359 -24.332 1.00 64.56 198 TRP A CA 1
ATOM 1600 C C . TRP A 1 198 ? 12.283 -26.197 -24.096 1.00 64.56 198 TRP A C 1
ATOM 1602 O O . TRP A 1 198 ? 13.473 -26.440 -23.947 1.00 64.56 198 TRP A O 1
ATOM 1612 N N . PHE A 1 199 ? 11.802 -24.956 -23.964 1.00 61.59 199 PHE A N 1
ATOM 1613 C CA . PHE A 1 199 ? 12.654 -23.788 -23.704 1.00 61.59 199 PHE A CA 1
ATOM 1614 C C . PHE A 1 199 ? 13.441 -23.914 -22.390 1.00 61.59 199 PHE A C 1
ATOM 1616 O O . PHE A 1 199 ? 14.644 -23.660 -22.359 1.00 61.59 199 PHE A O 1
ATOM 1623 N N . ILE A 1 200 ? 12.785 -24.360 -21.316 1.00 63.16 200 ILE A N 1
ATOM 1624 C CA . ILE A 1 200 ? 13.433 -24.587 -20.018 1.00 63.16 200 ILE A CA 1
ATOM 1625 C C . ILE A 1 200 ? 14.432 -25.750 -20.093 1.00 63.16 200 ILE A C 1
ATOM 1627 O O . ILE A 1 200 ? 15.547 -25.619 -19.590 1.00 63.16 200 ILE A O 1
ATOM 1631 N N . LYS A 1 201 ? 14.082 -26.859 -20.761 1.00 59.88 201 LYS A N 1
ATOM 1632 C CA . LYS A 1 201 ? 14.990 -28.003 -20.962 1.00 59.88 201 LYS A CA 1
ATOM 1633 C C . LYS A 1 201 ? 16.224 -27.592 -21.776 1.00 59.88 201 LYS A C 1
ATOM 1635 O O . LYS A 1 201 ? 17.338 -27.847 -21.335 1.00 59.88 201 LYS A O 1
ATOM 1640 N N . THR A 1 202 ? 16.044 -26.885 -22.891 1.00 69.25 202 THR A N 1
ATOM 1641 C CA . THR A 1 202 ? 17.139 -26.387 -23.739 1.00 69.25 202 THR A CA 1
ATOM 1642 C C . THR A 1 202 ? 18.015 -25.375 -22.999 1.00 69.25 202 THR A C 1
ATOM 1644 O O . THR A 1 202 ? 19.237 -25.452 -23.093 1.00 69.25 202 THR A O 1
ATOM 1647 N N . GLY A 1 203 ? 17.420 -24.468 -22.217 1.00 65.75 203 GLY A N 1
ATOM 1648 C CA . GLY A 1 203 ? 18.157 -23.503 -21.397 1.00 65.75 203 GLY A CA 1
ATOM 1649 C C . GLY A 1 203 ? 19.007 -24.171 -20.314 1.00 65.75 203 GLY A C 1
ATOM 1650 O O . GLY A 1 203 ? 20.172 -23.814 -20.149 1.00 65.75 203 GLY A O 1
ATOM 1651 N N . MET A 1 204 ? 18.465 -25.183 -19.627 1.00 54.62 204 MET A N 1
ATOM 1652 C CA . MET A 1 204 ? 19.223 -25.960 -18.641 1.00 54.62 204 MET A CA 1
ATOM 1653 C C . MET A 1 204 ? 20.316 -26.807 -19.300 1.00 54.62 204 MET A C 1
ATOM 1655 O O . MET A 1 204 ? 21.437 -26.809 -18.809 1.00 54.62 204 MET A O 1
ATOM 1659 N N . SER A 1 205 ? 20.046 -27.460 -20.435 1.00 55.19 205 SER A N 1
ATOM 1660 C CA . SER A 1 205 ? 21.060 -28.236 -21.162 1.00 55.19 205 SER A CA 1
ATOM 1661 C C . SER A 1 205 ? 22.193 -27.366 -21.707 1.00 55.19 205 SER A C 1
ATOM 1663 O O . SER A 1 205 ? 23.350 -27.761 -21.607 1.00 55.19 205 SER A O 1
ATOM 1665 N N . PHE A 1 206 ? 21.889 -26.178 -22.238 1.00 54.50 206 PHE A N 1
ATOM 1666 C CA . PHE A 1 206 ? 22.905 -25.214 -22.663 1.00 54.50 206 PHE A CA 1
ATOM 1667 C C . PHE A 1 206 ? 23.744 -24.734 -21.478 1.00 54.50 206 PHE A C 1
ATOM 1669 O O . PHE A 1 206 ? 24.966 -24.722 -21.566 1.00 54.50 206 PHE A O 1
ATOM 1676 N N . PHE A 1 207 ? 23.105 -24.402 -20.354 1.00 50.22 207 PHE A N 1
ATOM 1677 C CA . PHE A 1 207 ? 23.809 -23.992 -19.142 1.00 50.22 207 PHE A CA 1
ATOM 1678 C C . PHE A 1 207 ? 24.727 -25.100 -18.611 1.00 50.22 207 PHE A C 1
ATOM 1680 O O . PHE A 1 207 ? 25.889 -24.838 -18.331 1.00 50.22 207 PHE A O 1
ATOM 1687 N N . THR A 1 208 ? 24.257 -26.349 -18.546 1.00 52.31 208 THR A N 1
ATOM 1688 C CA . THR A 1 208 ? 25.084 -27.496 -18.139 1.00 52.31 208 THR A CA 1
ATOM 1689 C C . THR A 1 208 ? 26.245 -27.734 -19.101 1.00 52.31 208 THR A C 1
ATOM 1691 O O . THR A 1 208 ? 27.350 -28.019 -18.654 1.00 52.31 208 THR A O 1
ATOM 1694 N N . LEU A 1 209 ? 26.027 -27.581 -20.408 1.00 51.12 209 LEU A N 1
ATOM 1695 C CA . LEU A 1 209 ? 27.077 -27.748 -21.409 1.00 51.12 209 LEU A CA 1
ATOM 1696 C C . LEU A 1 209 ? 28.134 -26.637 -21.304 1.00 51.12 209 LEU A C 1
ATOM 1698 O O . LEU A 1 209 ? 29.324 -26.931 -21.307 1.00 51.12 209 LEU A O 1
ATOM 1702 N N . VAL A 1 210 ? 27.716 -25.384 -21.113 1.00 55.62 210 VAL A N 1
ATOM 1703 C CA . VAL A 1 210 ? 28.619 -24.251 -20.854 1.00 55.62 210 VAL A CA 1
ATOM 1704 C C . VAL A 1 210 ? 29.402 -24.450 -19.557 1.00 55.62 210 VAL A C 1
ATOM 1706 O O . VAL A 1 210 ? 30.613 -24.270 -19.562 1.00 55.62 210 VAL A O 1
ATOM 1709 N N . MET A 1 211 ? 28.755 -24.884 -18.473 1.00 51.78 211 MET A N 1
ATOM 1710 C CA . MET A 1 211 ? 29.445 -25.176 -17.211 1.00 51.78 211 MET A CA 1
ATOM 1711 C C . MET A 1 211 ? 30.434 -26.341 -17.366 1.00 51.78 211 MET A C 1
ATOM 1713 O O . MET A 1 211 ? 31.558 -26.231 -16.901 1.00 51.78 211 MET A O 1
ATOM 1717 N N . SER A 1 212 ? 30.096 -27.391 -18.125 1.00 51.81 212 SER A N 1
ATOM 1718 C CA . SER A 1 212 ? 31.018 -28.511 -18.389 1.00 51.81 212 SER A CA 1
ATOM 1719 C C . SER A 1 212 ? 32.249 -28.137 -19.225 1.00 51.81 212 SER A C 1
ATOM 1721 O O . SER A 1 212 ? 33.275 -28.794 -19.115 1.00 51.81 212 SER A O 1
ATOM 1723 N N . VAL A 1 213 ? 32.154 -27.090 -20.052 1.00 52.94 213 VAL A N 1
ATOM 1724 C CA . VAL A 1 213 ? 33.277 -26.549 -20.841 1.00 52.94 213 VAL A CA 1
ATOM 1725 C C . VAL A 1 213 ? 34.101 -25.543 -20.032 1.00 52.94 213 VAL A C 1
ATOM 1727 O O . VAL A 1 213 ? 35.274 -25.351 -20.321 1.00 52.94 213 VAL A O 1
ATOM 1730 N N . LEU A 1 214 ? 33.500 -24.883 -19.040 1.00 41.34 214 LEU A N 1
ATOM 1731 C CA . LEU A 1 214 ? 34.194 -23.953 -18.144 1.00 41.34 214 LEU A CA 1
ATOM 1732 C C . LEU A 1 214 ? 34.885 -24.659 -16.964 1.00 41.34 214 LEU A C 1
ATOM 1734 O O . LEU A 1 214 ? 35.801 -24.086 -16.381 1.00 41.34 214 LEU A O 1
ATOM 1738 N N . GLU A 1 215 ? 34.443 -25.867 -16.606 1.00 49.78 215 GLU A N 1
ATOM 1739 C CA . GLU A 1 215 ? 34.985 -26.677 -15.502 1.00 49.78 215 GLU A CA 1
ATOM 1740 C C . GLU A 1 215 ? 35.950 -27.795 -15.954 1.00 49.78 215 GLU A C 1
ATOM 1742 O O . GLU A 1 215 ? 36.445 -28.539 -15.106 1.00 49.78 215 GLU A O 1
ATOM 1747 N N . GLY A 1 216 ? 36.230 -27.922 -17.257 1.00 41.34 216 GLY A N 1
ATOM 1748 C CA . GLY A 1 216 ? 37.209 -28.861 -17.830 1.00 41.34 216 GLY A CA 1
ATOM 1749 C C . GLY A 1 216 ? 38.387 -28.147 -18.473 1.00 41.34 216 GLY A C 1
ATOM 1750 O O . GLY A 1 216 ? 39.504 -28.704 -18.401 1.00 41.34 216 GLY A O 1
#

Sequence (216 aa):
MVVTPSGRKYYGLYQIPSRWCREGKKGGECNISCEALLDDDIRDDTACAMDIFHKEGFKYWTQWTIRCKNDNLITNEIYKCPDLLGKKPRSEFWNRMKRMIARSTRNQSTLAEFINRLNAVCQPFYLTLILVAMMLVGMCSVKIAVSCEKLELAITEKWYLFDKKHKTGILIFKMAVNKGMPMYIFGSTRISLPTFTWFIKTGMSFFTLVMSVLEG

Secondary structure (DSSP, 8-state):
-EE-TT--EEETTTTEETTTEETTSSBTTTTEETTGGGSS-THHHHHHHHHHHHHH-GGGSHHHHHHTTT-THHHHHHTT-TTTS----HHHHHHHHHHHHHHHGGG-HHHHHHHHHHHHHHHHHHHHHHHHHHHHHHHHHHHHHHHHHHHHHHHHHTGGGS-HHHHHHHHHHHHHHHTTPPEEETTTEEE-HHHHHHHHHHHHHHHHHHHHHH--

pLDDT: mean 70.54, std 16.58, range [41.34, 97.25]